Protein AF-A0A935NNQ0-F1 (afdb_monomer)

Nearest PDB structures (foldseek):
  4m5c-assembly1_A  TM=6.745E-01  e=1.931E-01  Caldanaerobacter subterraneus subsp. tengcongensis MB4
  5x3x-assembly2_m  TM=6.267E-01  e=2.562E-01  Rhodobacter capsulatus

Sequence (205 aa):
MGLSLALVVAALAVALALRPWRALRADGVLQPWLACLVLLPWVWAAQRVMPGGVSVQLSGACLLVLMVGWPLAVLSLLPIAAIGAWLGGIAWPQALDHLAWNGMMAATLALSIGLATRRWLPHHPFVFILGRGFIVTALAMMAAGTMSAYVQPPPESTELGSVLLGHWLMAWGEAFSTGMLVAIFVAFKPEWLATWSDARYLPKD

Mean predicted aligned error: 3.78 Å

Radius of gyration: 16.61 Å; Cα contacts (8 Å, |Δi|>4): 319; chains: 1; bounding box: 47×26×52 Å

Secondary structure (DSSP, 8-state):
-HHHHHHHHHHHHHHHHT-GGGGGGSTTSHHHHHHHHHHHHHHHHT-EEPTTS-EE----HHHHHHHH-HHHHHHHHHHHHHHHHHHHT--HHHHHHHIIIIIIIHHHHHHHHHHHHHHHS---HHIIIIIIIIIHHHHHHHHHHHHHHHHSPPPTTS-HHHHHHHHHHHHHHHHHHHHHHHHHHHHH-GGG-TT--HHHHSPP-

pLDDT: mean 92.95, std 7.05, range [61.97, 98.5]

Solvent-accessible surface area (backbone atoms only — not comparable to full-atom values): 10263 Å² total; per-residue (Å²): 107,75,66,32,51,50,50,43,51,51,54,47,53,54,17,57,74,68,47,28,73,61,46,64,73,44,75,58,27,53,65,58,48,52,50,46,63,63,48,44,15,56,45,43,25,65,49,44,74,44,93,67,76,41,72,51,59,65,60,64,28,43,45,36,24,40,26,48,27,55,35,34,29,55,61,52,45,52,60,25,37,53,48,5,20,64,74,42,73,47,55,67,73,59,36,43,44,44,38,21,29,54,30,47,42,12,23,50,39,25,50,53,51,36,50,50,47,69,73,72,49,73,66,36,57,64,45,48,30,49,44,49,22,21,51,27,27,24,50,15,37,30,50,22,44,49,52,43,42,71,78,53,62,66,61,90,93,35,60,66,68,60,44,50,50,53,34,45,56,50,12,48,52,50,9,50,54,31,17,51,52,42,45,50,29,61,75,77,40,45,52,42,26,62,69,59,52,64,92,60,28,47,85,83,131

Foldseek 3Di:
DVVLVVLLVVLLVVLVVVVLCVLVPQPQQVVVLVVCLVVLLCQLLPWDQDPQRAIQGQQCQLLLCQQRNSSNSSVSLVSSLVSSCVSNVNDPVVSSLCCRQVHNQLNVQLVVQVVVLVVPPAQALCSCLCVNLAPSQLVSQLVSQLVSCVVPPTPPVHDPVVNSVSSNVSSRVRSVVRSVVSVVCVVPPVSSGPNDDCVRHPDDD

Structure (mmCIF, N/CA/C/O backbone):
data_AF-A0A935NNQ0-F1
#
_entry.id   AF-A0A935NNQ0-F1
#
loop_
_atom_site.group_PDB
_atom_site.id
_atom_site.type_symbol
_atom_site.label_atom_id
_atom_site.label_alt_id
_atom_site.label_comp_id
_atom_site.label_asym_id
_atom_site.label_entity_id
_atom_site.label_seq_id
_atom_site.pdbx_PDB_ins_code
_atom_site.Cartn_x
_atom_site.Cartn_y
_atom_site.Cartn_z
_atom_site.occupancy
_atom_site.B_iso_or_equiv
_atom_site.auth_seq_id
_atom_site.auth_comp_id
_atom_site.auth_asym_id
_atom_site.auth_atom_id
_atom_site.pdbx_PDB_model_num
ATOM 1 N N . MET A 1 1 ? 6.645 -8.584 -16.967 1.00 70.62 1 MET A N 1
ATOM 2 C CA . MET A 1 1 ? 5.297 -8.451 -17.582 1.00 70.62 1 MET A CA 1
ATOM 3 C C . MET A 1 1 ? 4.307 -9.557 -17.203 1.00 70.62 1 MET A C 1
ATOM 5 O O . MET A 1 1 ? 3.333 -9.229 -16.542 1.00 70.62 1 MET A O 1
ATOM 9 N N . GLY A 1 2 ? 4.495 -10.833 -17.584 1.00 89.69 2 GLY A N 1
ATOM 10 C CA . GLY A 1 2 ? 3.464 -11.872 -17.364 1.00 89.69 2 GLY A CA 1
ATOM 11 C C . GLY A 1 2 ? 3.058 -12.073 -15.896 1.00 89.69 2 GLY A C 1
ATOM 12 O O . GLY A 1 2 ? 1.871 -12.084 -15.577 1.00 89.69 2 GLY A O 1
ATOM 13 N N . LEU A 1 3 ? 4.039 -12.147 -14.990 1.00 94.00 3 LEU A N 1
ATOM 14 C CA . LEU A 1 3 ? 3.785 -12.313 -13.555 1.00 94.00 3 LEU A CA 1
ATOM 15 C C . LEU A 1 3 ? 3.169 -11.056 -12.920 1.00 94.00 3 LEU A C 1
ATOM 17 O O . LEU A 1 3 ? 2.220 -11.168 -12.152 1.00 94.00 3 LEU A O 1
ATOM 21 N N . SER A 1 4 ? 3.654 -9.868 -13.287 1.00 96.00 4 SER A N 1
ATOM 22 C CA . SER A 1 4 ? 3.114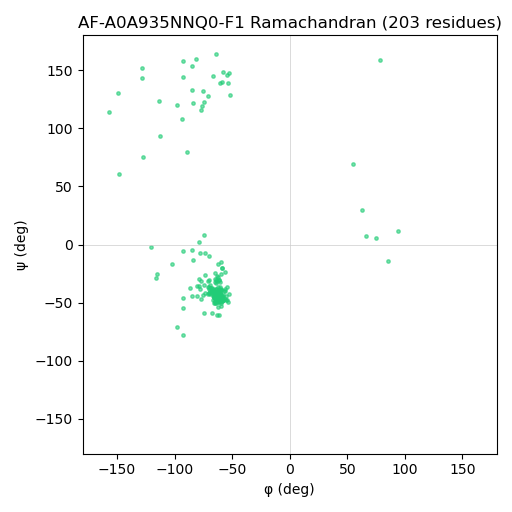 -8.582 -12.824 1.00 96.00 4 SER A CA 1
ATOM 23 C C . SER A 1 4 ? 1.641 -8.428 -13.203 1.00 96.00 4 SER A C 1
ATOM 25 O O . SER A 1 4 ? 0.816 -8.077 -12.364 1.00 96.00 4 SER A O 1
ATOM 27 N N . LEU A 1 5 ? 1.289 -8.771 -14.448 1.00 96.44 5 LEU A N 1
ATOM 28 C CA . LEU A 1 5 ? -0.098 -8.765 -14.906 1.00 96.44 5 LEU A CA 1
ATOM 29 C C . LEU A 1 5 ? -0.951 -9.779 -14.135 1.00 96.44 5 LEU A C 1
ATOM 31 O O . LEU A 1 5 ? -2.044 -9.437 -13.692 1.00 96.44 5 LEU A O 1
ATOM 35 N N . ALA A 1 6 ? -0.455 -11.005 -13.951 1.00 97.06 6 ALA A N 1
ATOM 36 C CA . ALA A 1 6 ? -1.169 -12.043 -13.211 1.00 97.06 6 ALA A CA 1
ATOM 37 C C . ALA A 1 6 ? -1.438 -11.627 -11.757 1.00 97.06 6 ALA A C 1
ATOM 39 O O . ALA A 1 6 ? -2.554 -11.801 -11.269 1.00 97.06 6 ALA A O 1
ATOM 40 N N . LEU A 1 7 ? -0.451 -11.019 -11.091 1.00 97.25 7 LEU A N 1
ATOM 41 C CA . LEU A 1 7 ? -0.590 -10.468 -9.744 1.00 97.25 7 LEU A CA 1
ATOM 42 C C . LEU A 1 7 ? -1.671 -9.388 -9.707 1.00 97.25 7 LEU A C 1
ATOM 44 O O . LEU A 1 7 ? -2.560 -9.442 -8.856 1.00 97.25 7 LEU A O 1
ATOM 48 N N . VAL A 1 8 ? -1.631 -8.448 -10.656 1.00 97.94 8 VAL A N 1
ATOM 49 C CA . VAL A 1 8 ? -2.604 -7.354 -10.736 1.00 97.94 8 VAL A CA 1
ATOM 50 C C . VAL A 1 8 ? -4.021 -7.876 -10.949 1.00 97.94 8 VAL A C 1
ATOM 52 O O . VAL A 1 8 ? -4.941 -7.507 -10.218 1.00 97.94 8 VAL A O 1
ATOM 55 N N . VAL A 1 9 ? -4.202 -8.784 -11.907 1.00 98.06 9 VAL A N 1
ATOM 56 C CA . VAL A 1 9 ? -5.505 -9.388 -12.211 1.00 98.06 9 VAL A CA 1
ATOM 57 C C . VAL A 1 9 ? -6.026 -10.202 -11.029 1.00 98.06 9 VAL A C 1
ATOM 59 O O . VAL A 1 9 ? -7.198 -10.074 -10.680 1.00 98.06 9 VAL A O 1
ATOM 62 N N . ALA A 1 10 ? -5.177 -11.001 -10.377 1.00 98.12 10 ALA A N 1
ATOM 63 C CA . ALA A 1 10 ? -5.574 -11.800 -9.222 1.00 98.12 10 ALA A CA 1
ATOM 64 C C . ALA A 1 10 ? -6.003 -10.917 -8.041 1.00 98.12 10 ALA A C 1
ATOM 66 O O . ALA A 1 10 ? -7.075 -11.130 -7.469 1.00 98.12 10 ALA A O 1
ATOM 67 N N . ALA A 1 11 ? -5.211 -9.893 -7.708 1.00 97.81 11 ALA A N 1
ATOM 68 C CA . ALA A 1 11 ? -5.545 -8.951 -6.646 1.00 97.81 11 ALA A CA 1
ATOM 69 C C . ALA A 1 11 ? -6.865 -8.224 -6.943 1.00 97.81 11 ALA A C 1
ATOM 71 O O . ALA A 1 11 ? -7.721 -8.127 -6.063 1.00 97.81 11 ALA A O 1
ATOM 72 N N . LEU A 1 12 ? -7.076 -7.782 -8.187 1.00 97.88 12 LEU A N 1
ATOM 73 C CA . LEU A 1 12 ? -8.320 -7.132 -8.602 1.00 97.88 12 LEU A CA 1
ATOM 74 C C . LEU A 1 12 ? -9.527 -8.058 -8.547 1.00 97.88 12 LEU A C 1
ATOM 76 O O . LEU A 1 12 ? -10.570 -7.654 -8.040 1.00 97.88 12 LEU A O 1
ATOM 80 N N . ALA A 1 13 ? -9.402 -9.291 -9.034 1.00 98.00 13 ALA A N 1
ATOM 81 C CA . ALA A 1 13 ? -10.492 -10.259 -9.008 1.00 98.00 13 ALA A CA 1
ATOM 82 C C . ALA A 1 13 ? -10.960 -10.519 -7.568 1.00 98.00 13 ALA A C 1
ATOM 84 O O . ALA A 1 13 ? -12.157 -10.456 -7.279 1.00 98.00 13 ALA A O 1
ATOM 85 N N . VAL A 1 14 ? -10.013 -10.725 -6.647 1.00 98.06 14 VAL A N 1
ATOM 86 C CA . VAL A 1 14 ? -10.313 -10.911 -5.221 1.00 98.06 14 VAL A CA 1
ATOM 87 C C . VAL A 1 14 ? -10.894 -9.632 -4.616 1.00 98.06 14 VAL A C 1
ATOM 89 O O . VAL A 1 14 ? -11.908 -9.692 -3.921 1.00 98.06 14 VAL A O 1
ATOM 92 N N . ALA A 1 15 ? -10.310 -8.465 -4.900 1.00 97.12 15 ALA A N 1
ATOM 93 C CA . ALA A 1 15 ? -10.809 -7.190 -4.397 1.00 97.12 15 ALA A CA 1
ATOM 94 C C . ALA A 1 15 ? -12.261 -6.942 -4.826 1.00 97.12 15 ALA A C 1
ATOM 96 O O . ALA A 1 15 ? -13.095 -6.640 -3.974 1.00 97.12 15 ALA A O 1
ATOM 97 N N . LEU A 1 16 ? -12.585 -7.140 -6.108 1.00 97.31 16 LEU A N 1
ATOM 98 C CA . LEU A 1 16 ? -13.934 -6.987 -6.659 1.00 97.31 16 LEU A CA 1
ATOM 99 C C . LEU A 1 16 ? -14.927 -7.983 -6.049 1.00 97.31 16 LEU A C 1
ATOM 101 O O . LEU A 1 16 ? -16.044 -7.588 -5.701 1.00 97.31 16 LEU A O 1
ATOM 105 N N . ALA A 1 17 ? -14.520 -9.239 -5.844 1.00 97.44 17 ALA A N 1
ATOM 106 C CA . ALA A 1 17 ? -15.346 -10.246 -5.174 1.00 97.44 17 ALA A CA 1
ATOM 107 C C . ALA A 1 17 ? -15.711 -9.838 -3.733 1.00 97.44 17 ALA A C 1
ATOM 109 O O . ALA A 1 17 ? -16.819 -10.110 -3.265 1.00 97.44 17 ALA A O 1
ATOM 110 N N . LEU A 1 18 ? -14.821 -9.109 -3.053 1.00 96.31 18 LEU A N 1
ATOM 111 C CA . LEU A 1 18 ? -15.045 -8.570 -1.708 1.00 96.31 18 LEU A CA 1
ATOM 112 C C . LEU A 1 18 ? -15.909 -7.293 -1.682 1.00 96.31 18 LEU A C 1
ATOM 114 O O . LEU A 1 18 ? -16.183 -6.771 -0.599 1.00 96.31 18 LEU A O 1
ATOM 118 N N . ARG A 1 19 ? -16.403 -6.821 -2.839 1.00 94.50 19 ARG A N 1
ATOM 119 C CA . ARG A 1 19 ? -17.294 -5.651 -2.986 1.00 94.50 19 ARG A CA 1
ATOM 120 C C . ARG A 1 19 ? -16.690 -4.384 -2.345 1.00 94.50 19 ARG A C 1
ATOM 122 O O . ARG A 1 19 ? -17.214 -3.893 -1.340 1.00 94.50 19 ARG A O 1
ATOM 129 N N . PRO A 1 20 ? -15.609 -3.826 -2.920 1.00 93.12 20 PRO A N 1
ATOM 130 C CA . PRO A 1 20 ? -14.763 -2.810 -2.288 1.00 93.12 20 PRO A CA 1
ATOM 131 C C . PRO A 1 20 ? -15.511 -1.513 -1.954 1.00 93.12 20 PRO A C 1
ATOM 133 O O . PRO A 1 20 ? -15.240 -0.883 -0.936 1.00 93.12 20 PRO A O 1
ATOM 136 N N . TRP A 1 21 ? -16.526 -1.162 -2.747 1.00 92.88 21 TRP A N 1
ATOM 137 C CA . TRP A 1 21 ? -17.403 -0.005 -2.527 1.00 92.88 21 TRP A CA 1
ATOM 138 C C . TRP A 1 21 ? -18.167 -0.039 -1.196 1.00 92.88 21 TRP A C 1
ATOM 140 O O . TRP A 1 21 ? -18.689 0.987 -0.768 1.00 92.88 21 TRP A O 1
ATOM 150 N N . ARG A 1 22 ? -18.234 -1.183 -0.501 1.00 90.12 22 ARG A N 1
ATOM 151 C CA . ARG A 1 22 ? -18.805 -1.245 0.854 1.00 90.12 22 ARG A CA 1
ATOM 152 C C . ARG A 1 22 ? -18.030 -0.387 1.853 1.00 90.12 22 ARG A C 1
ATOM 154 O O . ARG A 1 22 ? -18.655 0.123 2.776 1.00 90.12 22 ARG A O 1
ATOM 161 N N . ALA A 1 23 ? -16.722 -0.210 1.662 1.00 88.31 23 ALA A N 1
ATOM 162 C CA . ALA A 1 23 ? -15.899 0.631 2.530 1.00 88.31 23 ALA A CA 1
ATOM 163 C C . ALA A 1 23 ? -16.320 2.110 2.477 1.00 88.31 23 ALA A C 1
ATOM 165 O O . ALA A 1 23 ? -16.262 2.793 3.489 1.00 88.31 23 ALA A O 1
ATOM 166 N N . LEU A 1 24 ? -16.844 2.579 1.338 1.00 89.12 24 LEU A N 1
ATOM 167 C CA . LEU A 1 24 ? -17.325 3.958 1.172 1.00 89.12 24 LEU A CA 1
ATOM 168 C C . LEU A 1 24 ? -18.614 4.260 1.949 1.00 89.12 24 LEU A C 1
ATOM 170 O O . LEU A 1 24 ? -19.029 5.410 2.010 1.00 89.12 24 LEU A O 1
ATOM 174 N N . ARG A 1 25 ? -19.266 3.237 2.518 1.00 87.44 25 ARG A N 1
ATOM 175 C CA . ARG A 1 25 ? -20.423 3.420 3.405 1.00 87.44 25 ARG A CA 1
ATOM 176 C C . ARG A 1 25 ? -20.021 3.713 4.848 1.00 87.44 25 ARG A C 1
ATOM 178 O O . ARG A 1 25 ? -20.897 4.040 5.635 1.00 87.44 25 ARG A O 1
ATOM 185 N N . ALA A 1 26 ? -18.752 3.515 5.206 1.00 83.81 26 ALA A N 1
ATOM 186 C CA . ALA A 1 26 ? -18.257 3.872 6.524 1.00 83.81 26 ALA A CA 1
ATOM 187 C C . ALA A 1 26 ? -18.076 5.392 6.602 1.00 83.81 26 ALA A C 1
ATOM 189 O O . ALA A 1 26 ? -17.482 6.002 5.706 1.00 83.81 26 ALA A O 1
ATOM 190 N N . ASP A 1 27 ? -18.588 5.985 7.675 1.00 80.69 27 ASP A N 1
ATOM 191 C CA . ASP A 1 27 ? -18.470 7.419 7.910 1.00 80.69 27 ASP A CA 1
ATOM 192 C C . ASP A 1 27 ? -16.992 7.825 8.016 1.00 80.69 27 ASP A C 1
ATOM 194 O O . ASP A 1 27 ? -16.174 7.115 8.596 1.00 80.69 27 ASP A O 1
ATOM 198 N N . GLY A 1 28 ? -16.635 8.963 7.417 1.00 86.06 28 GLY A N 1
ATOM 199 C CA . GLY A 1 28 ? -15.283 9.530 7.499 1.00 86.06 28 GLY A CA 1
ATOM 200 C C . GLY A 1 28 ? -14.257 9.003 6.487 1.00 86.06 28 GLY A C 1
ATOM 201 O O . GLY A 1 28 ? -13.253 9.673 6.273 1.00 86.06 28 GLY A O 1
ATOM 202 N N . VAL A 1 29 ? -14.508 7.887 5.789 1.00 90.25 29 VAL A N 1
ATOM 203 C CA . VAL A 1 29 ? -13.525 7.271 4.862 1.00 90.25 29 VAL A CA 1
ATOM 204 C C . VAL A 1 29 ? -13.452 7.974 3.497 1.00 90.25 29 VAL A C 1
ATOM 206 O O . VAL A 1 29 ? -12.398 8.002 2.861 1.00 90.25 29 VAL A O 1
ATOM 209 N N . LEU A 1 30 ? -14.553 8.579 3.035 1.00 93.31 30 LEU A N 1
ATOM 210 C CA . LEU A 1 30 ? -14.654 9.166 1.690 1.00 93.31 30 LEU A CA 1
ATOM 211 C C . LEU A 1 30 ? -13.664 10.319 1.457 1.00 93.31 30 LEU A C 1
ATOM 213 O O . LEU A 1 30 ? -12.958 10.339 0.453 1.00 93.31 30 LEU A O 1
ATOM 217 N N . GLN A 1 31 ? -13.619 11.281 2.378 1.00 93.44 31 GLN A N 1
ATOM 218 C CA . GLN A 1 31 ? -12.786 12.482 2.264 1.00 93.44 31 GLN A CA 1
ATOM 219 C C . GLN A 1 31 ? -11.286 12.156 2.150 1.00 93.44 31 GLN A C 1
ATOM 221 O O . GLN A 1 31 ? -10.658 12.602 1.187 1.00 93.44 31 GLN A O 1
ATOM 226 N N . PRO A 1 32 ? -10.691 11.362 3.061 1.00 94.62 32 PRO A N 1
ATOM 227 C CA . PRO A 1 32 ? -9.269 11.075 2.992 1.00 94.62 32 PRO A CA 1
ATOM 228 C C . PRO A 1 32 ? -8.938 10.104 1.843 1.00 94.62 32 PRO A C 1
ATOM 230 O O . PRO A 1 32 ? -7.858 10.190 1.265 1.00 94.62 32 PRO A O 1
ATOM 233 N N . TRP A 1 33 ? -9.879 9.251 1.421 1.00 96.38 33 TRP A N 1
ATOM 234 C CA . TRP A 1 33 ? -9.729 8.444 0.207 1.00 96.38 33 TRP A CA 1
ATOM 235 C C . TRP A 1 33 ? -9.630 9.300 -1.062 1.00 96.38 33 TRP A C 1
ATOM 237 O O . TRP A 1 33 ? -8.726 9.090 -1.872 1.00 96.38 33 TRP A O 1
ATOM 247 N N . LEU A 1 34 ? -10.514 10.292 -1.224 1.00 96.88 34 LEU A N 1
ATOM 248 C CA . LEU A 1 34 ? -10.450 11.234 -2.346 1.00 96.88 34 LEU A CA 1
ATOM 249 C C . LEU A 1 34 ? -9.140 12.030 -2.326 1.00 96.88 34 LEU A C 1
ATOM 251 O O . LEU A 1 34 ? -8.526 12.216 -3.375 1.00 96.88 34 LEU A O 1
ATOM 255 N N . ALA A 1 35 ? -8.667 12.435 -1.143 1.00 96.88 35 ALA A N 1
ATOM 256 C CA . ALA A 1 35 ? -7.362 13.076 -1.005 1.00 96.88 35 ALA A CA 1
ATOM 257 C C . ALA A 1 35 ? -6.227 12.160 -1.497 1.00 96.88 35 ALA A C 1
ATOM 259 O O . ALA A 1 35 ? -5.381 12.604 -2.271 1.00 96.88 35 ALA A O 1
ATOM 260 N N . CYS A 1 36 ? -6.233 10.872 -1.139 1.00 97.56 36 CYS A N 1
ATOM 261 C CA . CYS A 1 36 ? -5.259 9.909 -1.661 1.00 97.56 36 CYS A CA 1
ATOM 262 C C . CYS A 1 36 ? -5.349 9.740 -3.185 1.00 97.56 36 CYS A C 1
ATOM 264 O O . CYS A 1 36 ? -4.311 9.697 -3.841 1.00 97.56 36 CYS A O 1
ATOM 266 N N . LEU A 1 37 ? -6.556 9.677 -3.758 1.00 97.88 37 LEU A N 1
ATOM 267 C CA . LEU A 1 37 ? -6.745 9.581 -5.211 1.00 97.88 37 LEU A CA 1
ATOM 268 C C . LEU A 1 37 ? -6.210 10.801 -5.968 1.00 97.88 37 LEU A C 1
ATOM 270 O O . LEU A 1 37 ? -5.817 10.662 -7.121 1.00 97.88 37 LEU A O 1
ATOM 274 N N . VAL A 1 38 ? -6.186 11.975 -5.336 1.00 97.88 38 VAL A N 1
ATOM 275 C CA . VAL A 1 38 ? -5.630 13.199 -5.926 1.00 97.88 38 VAL A CA 1
ATOM 276 C C . VAL A 1 38 ? -4.122 13.290 -5.709 1.00 97.88 38 VAL A C 1
ATOM 278 O O . VAL A 1 38 ? -3.404 13.634 -6.639 1.00 97.88 38 VAL A O 1
ATOM 281 N N . LEU A 1 39 ? -3.627 12.986 -4.506 1.00 97.75 39 LEU A N 1
ATOM 282 C CA . LEU A 1 39 ? -2.226 13.199 -4.129 1.00 97.75 39 LEU A CA 1
ATOM 283 C C . LEU A 1 39 ? -1.295 12.092 -4.629 1.00 97.75 39 LEU A C 1
ATOM 285 O O . LEU A 1 39 ? -0.220 12.383 -5.151 1.00 97.75 39 LEU A O 1
ATOM 289 N N . LEU A 1 40 ? -1.689 10.823 -4.492 1.00 97.56 40 LEU A N 1
ATOM 290 C CA . LEU A 1 40 ? -0.811 9.697 -4.816 1.00 97.56 40 LEU A CA 1
ATOM 291 C C . LEU A 1 40 ? -0.408 9.608 -6.296 1.00 97.56 40 LEU A C 1
ATOM 293 O O . LEU A 1 40 ? 0.740 9.239 -6.534 1.00 97.56 40 LEU A O 1
ATOM 297 N N . PRO A 1 41 ? -1.231 9.991 -7.296 1.00 97.88 41 PRO A N 1
ATOM 298 C CA . PRO A 1 41 ? -0.756 10.071 -8.674 1.00 97.88 41 PRO A CA 1
ATOM 299 C C . PRO A 1 41 ? 0.455 10.996 -8.839 1.00 97.88 41 PRO A C 1
ATOM 301 O O . PRO A 1 41 ? 1.388 10.642 -9.551 1.00 97.88 41 PRO A O 1
ATOM 304 N N . TRP A 1 42 ? 0.486 12.146 -8.153 1.00 96.75 42 TRP A N 1
ATOM 305 C CA . TRP A 1 42 ? 1.637 13.059 -8.188 1.00 96.75 42 TRP A CA 1
ATOM 306 C C . TRP A 1 42 ? 2.862 12.458 -7.510 1.00 96.75 42 TRP A C 1
ATOM 308 O O . TRP A 1 42 ? 3.976 12.579 -8.017 1.00 96.75 42 TRP A O 1
ATOM 318 N N . VAL A 1 43 ? 2.653 11.774 -6.385 1.00 95.19 43 VAL A N 1
ATOM 319 C CA . VAL A 1 43 ? 3.721 11.055 -5.682 1.00 95.19 43 VAL A CA 1
ATOM 320 C C . VAL A 1 43 ? 4.322 9.970 -6.583 1.00 95.19 43 VAL A C 1
ATOM 322 O O . VAL A 1 43 ? 5.541 9.846 -6.672 1.00 95.19 43 VAL A O 1
ATOM 325 N N . TRP A 1 44 ? 3.484 9.231 -7.311 1.00 95.94 44 TRP A N 1
ATOM 326 C CA . TRP A 1 44 ? 3.933 8.195 -8.240 1.00 95.94 44 TRP A CA 1
ATOM 327 C C . TRP A 1 44 ? 4.598 8.793 -9.487 1.00 95.94 44 TRP A C 1
ATOM 329 O O . TRP A 1 44 ? 5.610 8.272 -9.957 1.00 95.94 44 TRP A O 1
ATOM 339 N N . ALA A 1 45 ? 4.107 9.928 -9.984 1.00 94.62 45 ALA A N 1
ATOM 340 C CA . ALA A 1 45 ? 4.727 10.659 -11.088 1.00 94.62 45 ALA A CA 1
ATOM 341 C C . ALA A 1 45 ? 6.138 11.171 -10.750 1.00 94.62 45 ALA A C 1
ATOM 343 O O . ALA A 1 45 ? 6.977 11.306 -11.639 1.00 94.62 45 ALA A O 1
ATOM 344 N N . ALA A 1 46 ? 6.426 11.420 -9.467 1.00 90.88 46 ALA A N 1
ATOM 345 C CA . ALA A 1 46 ? 7.730 11.876 -8.987 1.00 90.88 46 ALA A CA 1
ATOM 346 C C . ALA A 1 46 ? 8.815 10.783 -8.970 1.00 90.88 46 ALA A C 1
ATOM 348 O O . ALA A 1 46 ? 9.913 11.016 -8.458 1.00 90.88 46 ALA A O 1
ATOM 349 N N . GLN A 1 47 ? 8.538 9.603 -9.529 1.00 86.50 47 GLN A N 1
ATOM 350 C CA . GLN A 1 47 ? 9.505 8.522 -9.620 1.00 86.50 47 GLN A CA 1
ATOM 351 C C . GLN A 1 47 ? 10.809 8.966 -10.289 1.00 86.50 47 GLN A C 1
ATOM 353 O O . GLN A 1 47 ? 10.835 9.647 -11.321 1.00 86.50 47 GLN A O 1
ATOM 358 N N . ARG A 1 48 ? 11.916 8.495 -9.719 1.00 83.12 48 ARG A N 1
ATOM 359 C CA . ARG A 1 48 ? 13.250 8.619 -10.303 1.00 83.12 48 ARG A CA 1
ATOM 360 C C . ARG A 1 48 ? 13.921 7.255 -10.341 1.00 83.12 48 ARG A C 1
ATOM 362 O O . ARG A 1 48 ? 13.756 6.450 -9.430 1.00 83.12 48 ARG A O 1
ATOM 369 N N . VAL A 1 49 ? 14.686 6.998 -11.395 1.00 78.88 49 VAL A N 1
ATOM 370 C CA . VAL A 1 49 ? 15.569 5.830 -11.473 1.00 78.88 49 VAL A CA 1
ATOM 371 C C . VAL A 1 49 ? 16.967 6.301 -11.103 1.00 78.88 49 VAL A C 1
ATOM 373 O O . VAL A 1 49 ? 17.498 7.215 -11.735 1.00 78.88 49 VAL A O 1
ATOM 376 N N . MET A 1 50 ? 17.536 5.727 -10.047 1.00 73.38 50 MET A N 1
ATOM 377 C CA . MET A 1 50 ? 18.899 6.035 -9.617 1.00 73.38 50 MET A CA 1
ATOM 378 C C . MET A 1 50 ? 19.933 5.252 -10.443 1.00 73.38 50 MET A C 1
ATOM 380 O O . MET A 1 50 ? 19.602 4.212 -11.025 1.00 73.38 50 MET A O 1
ATOM 384 N N . PRO A 1 51 ? 21.202 5.707 -10.476 1.00 65.19 51 PRO A N 1
ATOM 385 C CA . PRO A 1 51 ? 22.311 4.890 -10.962 1.00 65.19 51 PRO A CA 1
ATOM 386 C C . PRO A 1 51 ? 22.309 3.528 -10.250 1.00 65.19 51 PRO A C 1
ATOM 388 O O . PRO A 1 51 ? 22.203 3.479 -9.027 1.00 65.19 51 PRO A O 1
ATOM 391 N N . GLY A 1 52 ? 22.365 2.430 -11.009 1.00 63.03 52 GLY A N 1
ATOM 392 C CA . GLY A 1 52 ? 22.162 1.073 -10.478 1.00 63.03 52 GLY A CA 1
ATOM 393 C C . GLY A 1 52 ? 20.724 0.546 -10.590 1.00 63.03 52 GLY A C 1
ATOM 394 O O . GLY A 1 52 ? 20.385 -0.460 -9.985 1.00 63.03 52 GLY A O 1
ATOM 395 N N . GLY A 1 53 ? 19.841 1.210 -11.343 1.00 66.94 53 GLY A N 1
ATOM 396 C CA . GLY A 1 53 ? 18.544 0.639 -11.737 1.00 66.94 53 GLY A CA 1
ATOM 397 C C . GLY A 1 53 ? 17.480 0.575 -10.636 1.00 66.94 53 GLY A C 1
ATOM 398 O O . GLY A 1 53 ? 16.395 0.050 -10.877 1.00 66.94 53 GLY A O 1
ATOM 399 N N . VAL A 1 54 ? 17.742 1.132 -9.450 1.00 68.06 54 VAL A N 1
ATOM 400 C CA . VAL A 1 54 ? 16.755 1.212 -8.364 1.00 68.06 54 VAL A CA 1
ATOM 401 C C . VAL A 1 54 ? 15.753 2.325 -8.664 1.00 68.06 54 VAL A C 1
ATOM 403 O O . VAL A 1 54 ? 16.118 3.500 -8.767 1.00 68.06 54 VAL A O 1
ATOM 406 N N . SER A 1 55 ? 14.476 1.965 -8.785 1.00 74.25 55 SER A N 1
ATOM 407 C CA . SER A 1 55 ? 13.381 2.931 -8.839 1.00 74.25 55 SER A CA 1
ATOM 408 C C . SER A 1 55 ? 13.072 3.458 -7.440 1.00 74.25 55 SER A C 1
ATOM 410 O O . SER A 1 55 ? 12.616 2.716 -6.571 1.00 74.25 55 SER A O 1
ATOM 412 N N . VAL A 1 56 ? 13.278 4.753 -7.239 1.00 79.75 56 VAL A N 1
ATOM 413 C CA . VAL A 1 56 ? 12.882 5.479 -6.034 1.00 79.75 56 VAL A CA 1
ATOM 414 C C . VAL A 1 56 ? 11.513 6.090 -6.285 1.00 79.75 56 VAL A C 1
ATOM 416 O O . VAL A 1 56 ? 11.368 7.028 -7.072 1.00 79.75 56 VAL A O 1
ATOM 419 N N . GLN A 1 57 ? 10.502 5.531 -5.631 1.00 87.50 57 GLN A 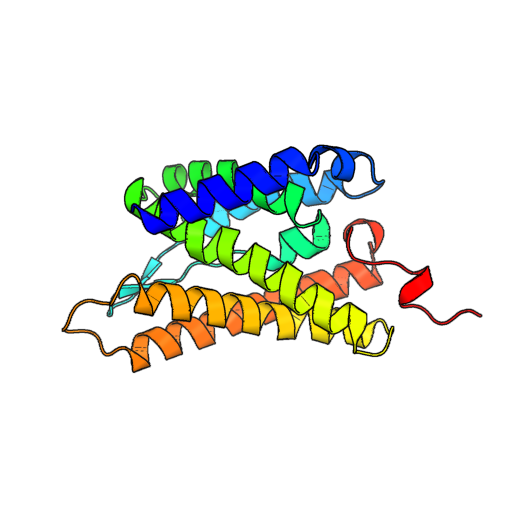N 1
ATOM 420 C CA . GLN A 1 57 ? 9.133 6.028 -5.660 1.00 87.50 57 GLN A CA 1
ATOM 421 C C . GLN A 1 57 ? 8.456 5.699 -4.332 1.00 87.50 57 GLN A C 1
ATOM 423 O O . GLN A 1 57 ? 8.476 4.550 -3.893 1.00 87.50 57 GLN A O 1
ATOM 428 N N . LEU A 1 58 ? 7.832 6.703 -3.720 1.00 91.25 58 LEU A N 1
ATOM 429 C CA . LEU A 1 58 ? 6.948 6.491 -2.581 1.00 91.25 58 LEU A CA 1
ATOM 430 C C . LEU A 1 58 ? 5.620 5.889 -3.107 1.00 91.25 58 LEU A C 1
ATOM 432 O O . LEU A 1 58 ? 4.975 6.445 -3.990 1.00 91.25 58 LEU A O 1
ATOM 436 N N . SER A 1 59 ? 5.242 4.723 -2.606 1.00 95.19 59 SER A N 1
ATOM 437 C CA . SER A 1 59 ? 4.012 3.981 -2.839 1.00 95.19 59 SER A CA 1
ATOM 438 C C . SER A 1 59 ? 2.788 4.570 -2.130 1.00 95.19 59 SER A C 1
ATOM 440 O O . SER A 1 59 ? 1.777 4.849 -2.777 1.00 95.19 59 SER A O 1
ATOM 442 N N . GLY A 1 60 ? 2.812 4.696 -0.797 1.00 97.19 60 GLY A N 1
ATOM 443 C CA . GLY A 1 60 ? 1.604 4.974 -0.004 1.00 97.19 60 GLY A CA 1
ATOM 444 C C . GLY A 1 60 ? 0.548 3.848 0.013 1.00 97.19 60 GLY A C 1
ATOM 445 O O . GLY A 1 60 ? -0.542 4.030 0.563 1.00 97.19 60 GLY A O 1
ATOM 446 N N . ALA A 1 61 ? 0.833 2.664 -0.546 1.00 98.06 61 ALA A N 1
ATOM 447 C CA . ALA A 1 61 ? -0.117 1.548 -0.592 1.00 98.06 61 ALA A CA 1
ATOM 448 C C . ALA A 1 61 ? -0.474 0.998 0.800 1.00 98.06 61 ALA A C 1
ATOM 450 O O . ALA A 1 61 ? -1.636 0.687 1.065 1.00 98.06 61 ALA A O 1
ATOM 451 N N . CYS A 1 62 ? 0.501 0.911 1.711 1.00 98.31 62 CYS A N 1
ATOM 452 C CA . CYS A 1 62 ? 0.265 0.453 3.084 1.00 98.31 62 CYS A CA 1
ATOM 453 C C . CYS A 1 62 ? -0.676 1.408 3.833 1.00 98.31 62 CYS A C 1
ATOM 455 O O . CYS A 1 62 ? -1.625 0.965 4.481 1.00 98.31 62 CYS A O 1
ATOM 457 N N . LEU A 1 63 ? -0.466 2.719 3.671 1.00 98.38 63 LEU A N 1
ATOM 458 C CA . LEU A 1 63 ? -1.343 3.750 4.214 1.00 98.38 63 LEU A CA 1
ATOM 459 C C . LEU A 1 63 ? -2.774 3.609 3.670 1.00 98.38 63 LEU A C 1
ATOM 461 O O . LEU A 1 63 ? -3.717 3.554 4.458 1.00 98.38 63 LEU A O 1
ATOM 465 N N . LEU A 1 64 ? -2.942 3.456 2.351 1.00 98.00 64 LEU A N 1
ATOM 466 C CA . LEU A 1 64 ? -4.253 3.209 1.737 1.00 98.00 64 LEU A CA 1
ATOM 467 C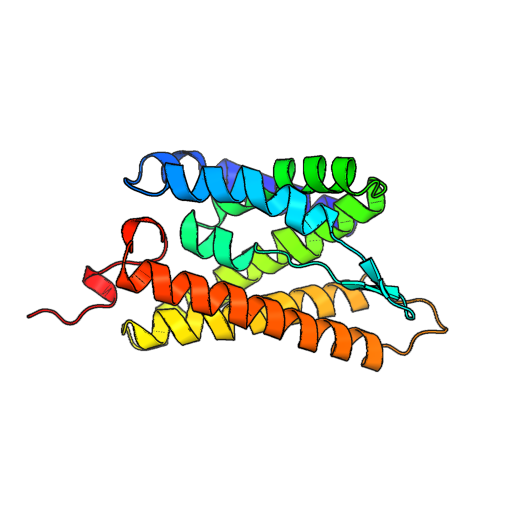 C . LEU A 1 64 ? -4.954 1.986 2.343 1.00 98.00 64 LEU A C 1
ATOM 469 O O . LEU A 1 64 ? -6.136 2.056 2.673 1.00 98.00 64 LEU A O 1
ATOM 473 N N . VAL A 1 65 ? -4.240 0.875 2.543 1.00 98.19 65 VAL A N 1
ATOM 474 C CA . VAL A 1 65 ? -4.813 -0.326 3.177 1.00 98.19 65 VAL A CA 1
ATOM 475 C C . VAL A 1 65 ? -5.313 -0.028 4.589 1.00 98.19 65 VAL A C 1
ATOM 477 O O . VAL A 1 65 ? -6.370 -0.531 4.975 1.00 98.19 65 VAL A O 1
ATOM 480 N N . LEU A 1 66 ? -4.593 0.788 5.361 1.00 97.50 66 LEU A N 1
ATOM 481 C CA . LEU A 1 66 ? -5.012 1.168 6.710 1.00 97.50 66 LEU A CA 1
ATOM 482 C C . LEU A 1 66 ? -6.227 2.105 6.709 1.00 97.50 66 LEU A C 1
ATOM 484 O O . LEU A 1 66 ? -7.092 1.957 7.580 1.00 97.50 66 LEU A O 1
ATOM 488 N N . MET A 1 67 ? -6.293 3.011 5.731 1.00 97.06 67 MET A N 1
ATOM 489 C CA . MET A 1 67 ? -7.330 4.035 5.592 1.00 97.06 67 MET A CA 1
ATOM 490 C C . MET A 1 67 ? -8.650 3.498 5.055 1.00 97.06 67 MET A C 1
ATOM 492 O O . MET A 1 67 ? -9.703 3.792 5.609 1.00 97.06 67 MET A O 1
ATOM 496 N N . VAL A 1 68 ? -8.607 2.699 3.988 1.00 96.69 68 VAL A N 1
ATOM 497 C CA . VAL A 1 68 ? -9.811 2.294 3.242 1.00 96.69 68 VAL A CA 1
ATOM 498 C C . VAL A 1 68 ? -10.032 0.782 3.205 1.00 96.69 68 VAL A C 1
ATOM 500 O O . VAL A 1 68 ? -11.023 0.300 2.655 1.00 96.69 68 VAL A O 1
ATOM 503 N N . GLY A 1 69 ? -9.117 0.013 3.799 1.00 96.44 69 GLY A N 1
ATOM 504 C CA . GLY A 1 69 ? -9.102 -1.441 3.708 1.00 96.44 69 GLY A CA 1
ATOM 505 C C . GLY A 1 69 ? -8.522 -1.940 2.383 1.00 96.44 69 GLY A C 1
ATOM 506 O O . GLY A 1 69 ? -8.495 -1.248 1.367 1.00 96.44 69 GLY A O 1
ATOM 507 N N . TRP A 1 70 ? -8.066 -3.192 2.380 1.00 97.94 70 TRP A N 1
ATOM 508 C CA . TRP A 1 70 ? -7.371 -3.777 1.229 1.00 97.94 70 TRP A CA 1
ATOM 509 C C . TRP A 1 70 ? -8.184 -3.806 -0.080 1.00 97.94 70 TRP A C 1
ATOM 511 O O . TRP A 1 70 ? -7.629 -3.401 -1.101 1.00 97.94 70 TRP A O 1
ATOM 521 N N . PRO A 1 71 ? -9.479 -4.195 -0.107 1.00 97.56 71 PRO A N 1
ATOM 522 C CA . PRO A 1 71 ? -10.212 -4.284 -1.372 1.00 97.56 71 PRO A CA 1
ATOM 523 C C . PRO A 1 71 ? -10.321 -2.935 -2.090 1.00 97.56 71 PRO A C 1
ATOM 525 O O . PRO A 1 71 ? -10.121 -2.850 -3.301 1.00 97.56 71 PRO A O 1
ATOM 528 N N . LEU A 1 72 ? -10.628 -1.866 -1.347 1.00 97.44 72 LEU A N 1
ATOM 529 C CA . LEU A 1 72 ? -10.741 -0.532 -1.927 1.00 97.44 72 LEU A CA 1
ATOM 530 C C . LEU A 1 72 ? -9.362 0.052 -2.251 1.00 97.44 72 LEU A C 1
ATOM 532 O O . LEU A 1 72 ? -9.226 0.705 -3.283 1.00 97.44 72 LEU A O 1
ATOM 536 N N . ALA A 1 73 ? -8.329 -0.237 -1.452 1.00 98.12 73 ALA A N 1
ATOM 537 C CA . ALA A 1 73 ? -6.954 0.160 -1.754 1.00 98.12 73 ALA A CA 1
ATOM 538 C C . ALA A 1 73 ? -6.475 -0.422 -3.095 1.00 98.12 73 ALA A C 1
ATOM 540 O O . ALA A 1 73 ? -6.013 0.330 -3.948 1.00 98.12 73 ALA A O 1
ATOM 541 N N . VAL A 1 74 ? -6.665 -1.727 -3.330 1.00 98.25 74 VAL A N 1
ATOM 542 C CA . VAL A 1 74 ? -6.298 -2.388 -4.598 1.00 98.25 74 VAL A CA 1
ATOM 543 C C . VAL A 1 74 ? -7.007 -1.752 -5.791 1.00 98.25 74 VAL A C 1
ATOM 545 O O . VAL A 1 74 ? -6.367 -1.463 -6.801 1.00 98.25 74 VAL A O 1
ATOM 548 N N . LEU A 1 75 ? -8.310 -1.483 -5.670 1.00 97.94 75 LEU A N 1
ATOM 549 C CA . LEU A 1 75 ? -9.062 -0.813 -6.731 1.00 97.94 75 LEU A CA 1
ATOM 550 C C . LEU A 1 75 ? -8.556 0.618 -6.979 1.00 97.94 75 LEU A C 1
ATOM 552 O O . LEU A 1 75 ? -8.481 1.051 -8.124 1.00 97.94 75 LEU A O 1
ATOM 556 N N . SER A 1 76 ? -8.186 1.335 -5.916 1.00 98.12 76 SER A N 1
ATOM 557 C CA . SER A 1 76 ? -7.705 2.724 -5.979 1.00 98.12 76 SER A CA 1
ATOM 558 C C . SER A 1 76 ? -6.321 2.842 -6.607 1.00 98.12 76 SER A C 1
ATOM 560 O O . SER A 1 76 ? -6.027 3.839 -7.261 1.00 98.12 76 SER A O 1
ATOM 562 N N . LEU A 1 77 ? -5.473 1.824 -6.4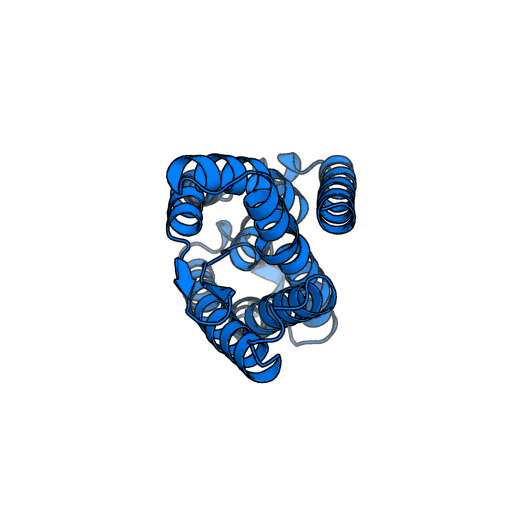46 1.00 98.38 77 LEU A N 1
ATOM 563 C CA . LEU A 1 77 ? -4.127 1.818 -7.013 1.00 98.38 77 LEU A CA 1
ATOM 564 C C . LEU A 1 77 ? -4.130 1.802 -8.551 1.00 98.38 77 LEU A C 1
ATOM 566 O O . LEU A 1 77 ? -3.180 2.298 -9.147 1.00 98.38 77 LEU A O 1
ATOM 570 N N . LEU A 1 78 ? -5.193 1.313 -9.205 1.00 98.00 78 LEU A N 1
ATOM 571 C CA . LEU A 1 78 ? -5.307 1.345 -10.670 1.00 98.00 78 LEU A CA 1
ATOM 572 C C . LEU A 1 78 ? -5.304 2.769 -11.252 1.00 98.00 78 LEU A C 1
ATOM 574 O O . LEU A 1 78 ? -4.408 3.070 -12.043 1.00 98.00 78 LEU A O 1
ATOM 578 N N . PRO A 1 79 ? -6.261 3.657 -10.906 1.00 98.00 79 PRO A N 1
ATOM 579 C CA . PRO A 1 79 ? -6.240 5.025 -11.408 1.00 98.00 79 PRO A CA 1
ATOM 580 C C . PRO A 1 79 ? -5.019 5.796 -10.900 1.00 98.00 79 PRO A C 1
ATOM 582 O O . PRO A 1 79 ? -4.482 6.603 -11.651 1.00 98.00 79 PRO A O 1
ATOM 585 N N . ILE A 1 80 ? -4.529 5.512 -9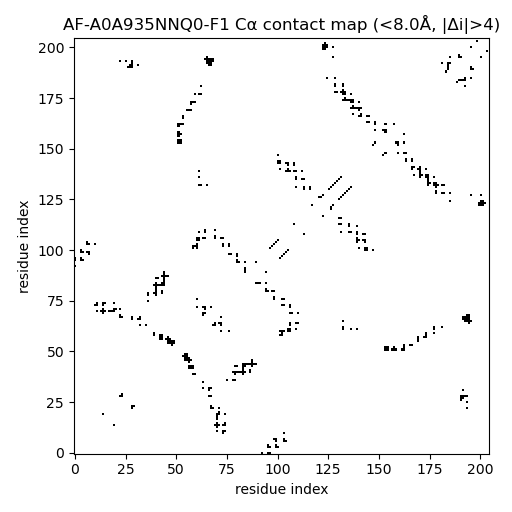.686 1.00 98.19 80 ILE A N 1
ATOM 586 C CA . ILE A 1 80 ? -3.301 6.131 -9.163 1.00 98.19 80 ILE A CA 1
ATOM 587 C C . ILE A 1 80 ? -2.105 5.819 -10.062 1.00 98.19 80 ILE A C 1
ATOM 589 O O . ILE A 1 80 ? -1.408 6.737 -10.488 1.00 98.19 80 ILE A O 1
ATOM 593 N N . ALA A 1 81 ? -1.894 4.545 -10.397 1.00 97.38 81 ALA A N 1
ATOM 594 C CA . ALA A 1 81 ? -0.792 4.135 -11.255 1.00 97.38 81 ALA A CA 1
ATOM 595 C C . ALA A 1 81 ? -0.963 4.633 -12.693 1.00 97.38 81 ALA A C 1
ATOM 597 O O . ALA A 1 81 ? 0.006 5.089 -13.291 1.00 97.38 81 ALA A O 1
ATOM 598 N N . ALA A 1 82 ? -2.180 4.589 -13.244 1.00 97.94 82 ALA A N 1
ATOM 599 C CA . ALA A 1 82 ? -2.443 5.050 -14.606 1.00 97.94 82 ALA A CA 1
ATOM 600 C C . ALA A 1 82 ? -2.209 6.562 -14.759 1.00 97.94 82 ALA A C 1
ATOM 602 O O . ALA A 1 82 ? -1.502 6.991 -15.672 1.00 97.94 82 ALA A O 1
ATOM 603 N N . ILE A 1 83 ? -2.760 7.370 -13.848 1.00 98.25 83 ILE A N 1
ATOM 604 C CA . ILE A 1 83 ? -2.586 8.828 -13.860 1.00 98.25 83 ILE A CA 1
ATOM 605 C C . ILE A 1 83 ? -1.137 9.183 -13.517 1.00 98.25 83 ILE A C 1
ATOM 607 O O . ILE A 1 83 ? -0.550 10.028 -14.185 1.00 98.25 83 ILE A O 1
ATOM 611 N N . GLY A 1 84 ? -0.532 8.519 -12.528 1.00 97.31 84 GLY A N 1
ATOM 612 C CA . GLY A 1 84 ? 0.865 8.743 -12.161 1.00 97.31 84 GLY A CA 1
ATOM 613 C C . GLY A 1 84 ? 1.834 8.426 -13.300 1.00 97.31 84 GLY A C 1
ATOM 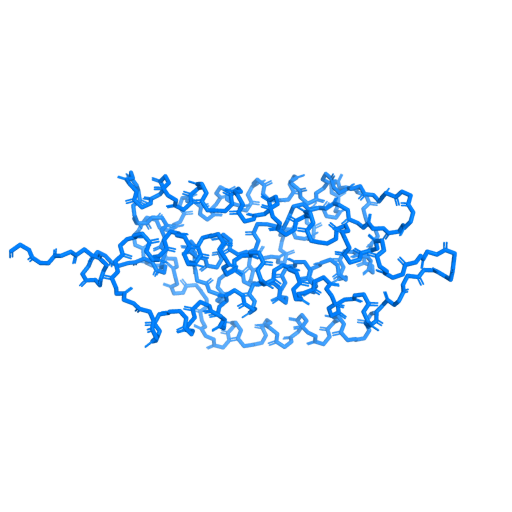614 O O . GLY A 1 84 ? 2.750 9.202 -13.558 1.00 97.31 84 GLY A O 1
ATOM 615 N N . ALA A 1 85 ? 1.599 7.341 -14.044 1.00 96.50 85 ALA A N 1
ATOM 616 C CA . ALA A 1 85 ? 2.393 7.001 -15.221 1.00 96.50 85 ALA A CA 1
ATOM 617 C C . ALA A 1 85 ? 2.236 8.030 -16.344 1.00 96.50 85 ALA A C 1
ATOM 619 O O . ALA A 1 85 ? 3.231 8.428 -16.948 1.00 96.50 85 ALA A O 1
ATOM 620 N N . TRP A 1 86 ? 1.010 8.500 -16.584 1.00 97.38 86 TRP A N 1
ATOM 621 C CA . TRP A 1 86 ? 0.745 9.554 -17.561 1.00 97.38 86 TRP A CA 1
ATOM 622 C C . TRP A 1 86 ? 1.442 10.872 -17.191 1.00 97.38 86 TRP A C 1
ATOM 624 O O . TRP A 1 86 ? 2.146 11.440 -18.022 1.00 97.38 86 TRP A O 1
ATOM 634 N N . LEU A 1 87 ? 1.319 11.315 -15.936 1.00 97.00 87 LEU A N 1
ATOM 635 C CA . LEU A 1 87 ? 1.969 12.528 -15.424 1.00 97.00 87 LEU A CA 1
ATOM 636 C C . LEU A 1 87 ? 3.503 12.422 -15.427 1.00 97.00 87 LEU A C 1
ATOM 638 O O . LEU A 1 87 ? 4.188 13.403 -15.704 1.00 97.00 87 LEU A O 1
ATOM 642 N N . GLY A 1 88 ? 4.041 11.244 -15.107 1.00 94.62 88 GLY A N 1
ATOM 643 C CA . GLY A 1 88 ? 5.481 10.990 -15.032 1.00 94.62 88 GLY A CA 1
ATOM 644 C C . GLY A 1 88 ? 6.140 10.631 -16.366 1.00 94.62 88 GLY A C 1
ATOM 645 O O . GLY A 1 88 ? 7.356 10.456 -16.402 1.00 94.62 88 GLY A O 1
ATOM 646 N N . GLY A 1 89 ? 5.369 10.477 -17.451 1.00 94.75 89 GLY A N 1
ATOM 647 C CA . GLY A 1 89 ? 5.883 9.995 -18.738 1.00 94.75 89 GLY A CA 1
ATOM 648 C C . GLY A 1 89 ? 6.447 8.568 -18.677 1.00 94.75 89 GLY A C 1
ATOM 649 O O . GLY A 1 89 ? 7.375 8.237 -19.413 1.00 94.75 89 GLY A O 1
ATOM 650 N N . ILE A 1 90 ? 5.923 7.729 -17.778 1.00 92.81 90 ILE A N 1
ATOM 651 C CA . ILE A 1 90 ? 6.405 6.364 -17.529 1.00 92.81 90 ILE A CA 1
ATOM 652 C C . ILE A 1 90 ? 5.757 5.406 -18.533 1.00 92.81 90 ILE A C 1
ATOM 654 O O . ILE A 1 90 ? 4.542 5.420 -18.733 1.00 92.81 90 ILE A O 1
ATOM 658 N N . ALA A 1 91 ? 6.557 4.532 -19.146 1.00 93.44 91 ALA A N 1
ATOM 659 C CA . ALA A 1 91 ? 6.049 3.562 -20.110 1.00 93.44 91 ALA A CA 1
ATOM 660 C C . ALA A 1 91 ? 5.126 2.525 -19.445 1.00 93.44 91 ALA A C 1
ATOM 662 O O . ALA A 1 91 ? 5.382 2.065 -18.331 1.00 93.44 91 ALA A O 1
ATOM 663 N N . TRP A 1 92 ? 4.088 2.083 -20.161 1.00 92.56 92 TRP A N 1
ATOM 664 C CA . TRP A 1 92 ? 3.085 1.148 -19.633 1.00 92.56 92 TRP A CA 1
ATOM 665 C C . TRP A 1 92 ? 3.642 -0.141 -19.008 1.00 92.56 92 TRP A C 1
ATOM 667 O O . TRP A 1 92 ? 3.152 -0.514 -17.942 1.00 92.56 92 TRP A O 1
ATOM 677 N N . PRO A 1 93 ? 4.653 -0.823 -19.586 1.00 92.75 93 PRO A N 1
ATOM 678 C CA . PRO A 1 93 ? 5.232 -2.006 -18.951 1.00 92.75 93 PRO A CA 1
ATOM 679 C C . PRO A 1 93 ? 5.834 -1.701 -17.574 1.00 92.75 93 PRO A C 1
ATOM 681 O O . PRO A 1 93 ? 5.560 -2.415 -16.616 1.00 92.75 93 PRO A O 1
ATOM 684 N N . GLN A 1 94 ? 6.569 -0.593 -17.459 1.00 91.19 94 GLN A N 1
ATOM 685 C CA . GLN A 1 94 ? 7.185 -0.154 -16.204 1.00 91.19 94 GLN A CA 1
ATOM 686 C C . GLN A 1 94 ? 6.114 0.252 -15.188 1.00 91.19 94 GLN A C 1
ATOM 688 O O . GLN A 1 94 ? 6.171 -0.148 -14.030 1.00 91.19 94 GLN A O 1
ATOM 693 N N . ALA A 1 95 ? 5.086 0.982 -15.630 1.00 94.19 95 ALA A N 1
ATOM 694 C CA . ALA A 1 95 ? 3.952 1.351 -14.789 1.00 94.19 95 ALA A CA 1
ATOM 695 C C . ALA A 1 95 ? 3.210 0.122 -14.236 1.00 94.19 95 ALA A C 1
ATOM 697 O O . ALA A 1 95 ? 2.820 0.113 -13.069 1.00 94.19 95 ALA A O 1
ATOM 698 N N . LEU A 1 96 ? 3.048 -0.927 -15.050 1.00 95.62 96 LEU A N 1
ATOM 699 C CA . LEU A 1 96 ? 2.458 -2.194 -14.622 1.00 95.62 96 LEU A CA 1
ATOM 700 C C . LEU A 1 96 ? 3.330 -2.898 -13.575 1.00 95.62 96 LEU A C 1
ATOM 702 O O . LEU A 1 96 ? 2.794 -3.414 -12.595 1.00 95.62 96 LEU A O 1
ATOM 706 N N . ASP A 1 97 ? 4.650 -2.911 -13.759 1.00 93.88 97 ASP A N 1
ATOM 707 C CA . ASP A 1 97 ? 5.573 -3.513 -12.795 1.00 93.88 97 ASP A CA 1
ATOM 708 C C . ASP A 1 97 ? 5.569 -2.738 -11.461 1.00 93.88 97 ASP A C 1
ATOM 710 O O . ASP A 1 97 ? 5.488 -3.357 -10.396 1.00 93.88 97 ASP A O 1
ATOM 714 N N . HIS A 1 98 ? 5.531 -1.399 -11.486 1.00 93.44 98 HIS A N 1
ATOM 715 C CA . HIS A 1 98 ? 5.383 -0.591 -10.266 1.00 93.44 98 HIS A CA 1
ATOM 716 C C . HIS A 1 98 ? 4.035 -0.827 -9.582 1.00 93.44 98 HIS A C 1
ATOM 718 O O . HIS A 1 98 ? 3.984 -1.029 -8.368 1.00 93.44 98 HIS A O 1
ATOM 724 N N . LEU A 1 99 ? 2.939 -0.862 -10.346 1.00 97.00 99 LEU A N 1
ATOM 725 C CA . LEU A 1 99 ? 1.616 -1.168 -9.807 1.00 97.00 99 LEU A CA 1
ATOM 726 C C . LEU A 1 99 ? 1.597 -2.543 -9.135 1.00 97.00 99 LEU A C 1
ATOM 728 O O . LEU A 1 99 ? 1.062 -2.675 -8.034 1.00 97.00 99 LEU A O 1
ATOM 732 N N . ALA A 1 100 ? 2.186 -3.555 -9.770 1.00 97.38 100 ALA A N 1
ATOM 733 C CA . ALA A 1 100 ? 2.199 -4.914 -9.252 1.00 97.38 100 ALA A CA 1
ATOM 734 C C . ALA A 1 100 ? 2.994 -5.025 -7.945 1.00 97.38 100 ALA A C 1
ATOM 736 O O . ALA A 1 100 ? 2.481 -5.560 -6.962 1.00 97.38 100 ALA A O 1
ATOM 737 N N . TRP A 1 101 ? 4.223 -4.508 -7.913 1.00 95.75 101 TRP A N 1
ATOM 738 C CA . TRP A 1 101 ? 5.138 -4.718 -6.790 1.00 95.75 101 TRP A CA 1
ATOM 739 C C . TRP A 1 101 ? 5.051 -3.620 -5.734 1.00 95.75 101 TRP A C 1
ATOM 741 O O . TRP A 1 101 ? 4.785 -3.907 -4.567 1.00 95.75 101 TRP A O 1
ATOM 751 N N . ASN A 1 102 ? 5.215 -2.362 -6.144 1.00 95.31 102 ASN A N 1
ATOM 752 C CA . ASN A 1 102 ? 5.194 -1.221 -5.231 1.00 95.31 102 ASN A CA 1
ATOM 753 C C . ASN A 1 102 ? 3.777 -0.948 -4.700 1.00 95.31 102 ASN A C 1
ATOM 755 O O . ASN A 1 102 ? 3.611 -0.503 -3.568 1.00 95.31 102 ASN A O 1
ATOM 759 N N . GLY A 1 103 ? 2.745 -1.240 -5.499 1.00 97.25 103 GLY A N 1
ATOM 760 C CA . GLY A 1 103 ? 1.341 -1.072 -5.124 1.00 97.25 103 GLY A CA 1
ATOM 761 C C . GLY A 1 103 ? 0.713 -2.329 -4.522 1.00 97.25 103 GLY A C 1
ATOM 762 O O . GLY A 1 103 ? 0.479 -2.418 -3.318 1.00 97.25 103 GLY A O 1
ATOM 763 N N . MET A 1 104 ? 0.366 -3.292 -5.376 1.00 97.88 104 MET A N 1
ATOM 764 C CA . MET A 1 104 ? -0.529 -4.399 -5.026 1.00 97.88 104 MET A CA 1
ATOM 765 C C . MET A 1 104 ? 0.121 -5.449 -4.123 1.00 97.88 104 MET A C 1
ATOM 767 O O . MET A 1 104 ? -0.514 -5.898 -3.164 1.00 97.88 104 MET A O 1
ATOM 771 N N . MET A 1 105 ? 1.376 -5.824 -4.381 1.00 98.00 105 MET A N 1
ATOM 772 C CA . MET A 1 105 ? 2.116 -6.743 -3.514 1.00 98.00 105 MET A CA 1
ATOM 773 C C . MET A 1 105 ? 2.325 -6.118 -2.134 1.00 98.00 105 MET A C 1
ATOM 775 O O . MET A 1 105 ? 1.950 -6.728 -1.134 1.00 98.00 105 MET A O 1
ATOM 779 N N . ALA A 1 106 ? 2.823 -4.878 -2.075 1.00 98.00 106 ALA A N 1
ATOM 780 C CA . ALA A 1 106 ? 2.986 -4.147 -0.820 1.00 98.00 106 ALA A CA 1
ATOM 781 C C . ALA A 1 106 ? 1.664 -4.030 -0.039 1.00 98.00 106 ALA A C 1
ATOM 783 O O . ALA A 1 106 ? 1.619 -4.365 1.143 1.00 98.00 106 ALA A O 1
ATOM 784 N N . ALA A 1 107 ? 0.557 -3.661 -0.697 1.00 98.50 107 ALA A N 1
ATOM 785 C CA . ALA A 1 107 ? -0.767 -3.617 -0.072 1.00 98.50 107 ALA A CA 1
ATOM 786 C C . ALA A 1 107 ? -1.192 -4.980 0.505 1.00 98.50 107 ALA A C 1
ATOM 788 O O . ALA A 1 107 ? -1.728 -5.069 1.612 1.00 98.50 107 ALA A O 1
ATOM 789 N N . THR A 1 108 ? -0.954 -6.060 -0.239 1.00 98.50 108 THR A N 1
ATOM 790 C CA . THR A 1 108 ? -1.328 -7.423 0.166 1.00 98.50 108 THR A CA 1
ATOM 791 C C . THR A 1 108 ? -0.488 -7.921 1.336 1.00 98.50 108 THR A C 1
ATOM 793 O O . THR A 1 108 ? -1.032 -8.514 2.269 1.00 98.50 108 THR A O 1
ATOM 796 N N . LEU A 1 109 ? 0.811 -7.620 1.342 1.00 98.50 109 LEU A N 1
ATOM 797 C CA . LEU A 1 109 ? 1.703 -7.911 2.463 1.00 98.50 109 LEU A CA 1
ATOM 798 C C . LEU A 1 109 ? 1.351 -7.073 3.699 1.00 98.50 109 LEU A C 1
ATOM 800 O O . LEU A 1 109 ? 1.317 -7.595 4.812 1.00 98.50 109 LEU A O 1
ATOM 804 N N . ALA A 1 110 ? 0.993 -5.801 3.519 1.00 98.38 110 ALA A N 1
ATOM 805 C CA . ALA A 1 110 ? 0.524 -4.954 4.611 1.00 98.38 110 ALA A CA 1
ATOM 806 C C . ALA A 1 110 ? -0.763 -5.504 5.243 1.00 98.38 110 ALA A C 1
ATOM 808 O O . ALA A 1 110 ? -0.901 -5.517 6.469 1.00 98.38 110 ALA A O 1
ATOM 809 N N . LEU A 1 111 ? -1.694 -6.020 4.429 1.00 98.06 111 LEU A N 1
ATOM 810 C CA . LEU A 1 111 ? -2.868 -6.729 4.933 1.00 98.06 111 LEU A CA 1
ATOM 811 C C . LEU A 1 111 ? -2.459 -7.990 5.704 1.00 98.06 111 LEU A C 1
ATOM 813 O O . LEU A 1 111 ? -2.896 -8.158 6.840 1.00 98.06 111 LEU A O 1
ATOM 817 N N . SER A 1 112 ? -1.660 -8.880 5.111 1.00 97.75 112 SER A N 1
ATOM 818 C CA . SER A 1 112 ? -1.363 -10.194 5.695 1.00 97.75 112 SER A CA 1
ATOM 819 C C . SER A 1 112 ? -0.584 -10.083 7.009 1.00 97.75 112 SER A C 1
ATOM 821 O O . SER A 1 112 ? -1.014 -10.627 8.031 1.00 97.75 112 SER A O 1
ATOM 823 N N . ILE A 1 113 ? 0.494 -9.296 7.031 1.00 97.38 113 ILE A N 1
ATOM 824 C CA . ILE A 1 113 ? 1.290 -9.038 8.239 1.00 97.38 113 ILE A CA 1
ATOM 825 C C . ILE A 1 113 ? 0.469 -8.189 9.229 1.00 97.38 113 ILE A C 1
ATOM 827 O O . ILE A 1 113 ? 0.509 -8.397 10.444 1.00 97.38 113 ILE A O 1
ATOM 831 N N . GLY A 1 114 ? -0.371 -7.275 8.738 1.00 96.00 114 GLY A N 1
ATOM 832 C CA . GLY A 1 114 ? -1.321 -6.528 9.561 1.00 96.00 114 GLY A CA 1
ATOM 833 C C . GLY A 1 114 ? -2.347 -7.424 10.273 1.00 96.00 114 GLY A C 1
ATOM 834 O O . GLY A 1 114 ? -2.714 -7.173 11.424 1.00 96.00 114 GLY A O 1
ATOM 835 N N . LEU A 1 115 ? -2.835 -8.479 9.624 1.00 95.44 115 LEU A N 1
ATOM 836 C CA . LEU A 1 115 ? -3.736 -9.455 10.244 1.00 95.44 115 LEU A CA 1
ATOM 837 C C . LEU A 1 115 ? -3.004 -10.302 11.292 1.00 95.44 115 LEU A C 1
ATOM 839 O O . LEU A 1 115 ? -3.561 -10.540 12.364 1.00 95.44 115 LEU A O 1
ATOM 843 N N . ALA A 1 116 ? -1.752 -10.678 11.025 1.00 95.25 116 ALA A N 1
ATOM 844 C CA . ALA A 1 116 ? -0.877 -11.336 11.994 1.00 95.25 116 ALA A CA 1
ATOM 845 C C . ALA A 1 116 ? -0.660 -10.475 13.251 1.00 95.25 116 ALA A C 1
ATOM 847 O O . ALA A 1 116 ? -0.884 -10.944 14.369 1.00 95.25 116 ALA A O 1
ATOM 848 N N . THR A 1 117 ? -0.329 -9.189 13.085 1.00 93.75 117 THR A N 1
ATOM 849 C CA . THR A 1 117 ? -0.173 -8.270 14.227 1.00 93.75 117 THR A CA 1
ATOM 850 C C . THR A 1 117 ? -1.467 -8.132 15.025 1.00 93.75 117 THR A C 1
ATOM 852 O O . THR A 1 117 ? -1.443 -8.213 16.249 1.00 93.75 117 THR A O 1
ATOM 855 N N . ARG A 1 118 ? -2.622 -8.038 14.355 1.00 90.88 118 ARG A N 1
ATOM 856 C CA . ARG A 1 118 ? -3.937 -8.015 15.019 1.00 90.88 118 ARG A CA 1
ATOM 857 C C . ARG A 1 118 ? -4.254 -9.310 15.782 1.00 90.88 118 ARG A C 1
ATOM 859 O O . ARG A 1 118 ? -5.002 -9.263 16.760 1.00 90.88 118 ARG A O 1
ATOM 866 N N . ARG A 1 119 ? -3.756 -10.460 15.317 1.00 92.88 119 ARG A N 1
ATOM 867 C CA . ARG A 1 119 ? -4.032 -11.780 15.907 1.00 92.88 119 ARG A CA 1
ATOM 868 C C . ARG A 1 119 ? -3.171 -12.080 17.131 1.00 92.88 119 ARG A C 1
ATOM 870 O O . ARG A 1 119 ? -3.670 -12.766 18.028 1.00 92.88 119 ARG A O 1
ATOM 877 N N . TRP A 1 120 ? -1.919 -11.623 17.132 1.00 94.50 120 TRP A N 1
ATOM 878 C CA . TRP A 1 120 ? -0.904 -12.050 18.099 1.00 94.50 120 TRP A CA 1
ATOM 879 C C . TRP A 1 120 ? -0.400 -10.958 19.042 1.00 94.50 120 TRP A C 1
ATOM 881 O O . TRP A 1 120 ? 0.045 -11.298 20.133 1.00 94.50 120 TRP A O 1
ATOM 891 N N . LEU A 1 121 ? -0.461 -9.675 18.670 1.00 93.69 121 LEU A N 1
ATOM 892 C CA . LEU A 1 121 ? 0.017 -8.600 19.544 1.00 93.69 121 LEU A CA 1
ATOM 893 C C . LEU A 1 121 ? -1.115 -8.021 20.420 1.00 93.69 121 LEU A C 1
ATOM 895 O O . LEU A 1 121 ? -2.293 -8.129 20.058 1.00 93.69 121 LEU A O 1
ATOM 899 N N . PRO A 1 122 ? -0.770 -7.378 21.557 1.00 91.56 122 PRO A N 1
ATOM 900 C CA . PRO A 1 122 ? -1.736 -6.716 22.432 1.00 91.56 122 PRO A CA 1
ATOM 901 C C . PRO A 1 122 ? -2.542 -5.627 21.719 1.00 91.56 122 PRO A C 1
ATOM 903 O O . PRO A 1 122 ? -2.049 -4.941 20.822 1.00 91.56 122 PRO A O 1
ATOM 906 N N . HIS A 1 123 ? -3.790 -5.428 22.137 1.00 92.06 123 HIS A N 1
ATOM 907 C CA . HIS A 1 123 ? -4.671 -4.431 21.528 1.00 92.06 123 HIS A CA 1
ATOM 908 C C . HIS A 1 123 ? -4.510 -3.081 22.235 1.00 92.06 123 HIS A C 1
ATOM 910 O O . HIS A 1 123 ? -5.299 -2.718 23.093 1.00 92.06 123 HIS A O 1
ATOM 916 N N . HIS A 1 124 ? -3.446 -2.356 21.882 1.00 93.25 124 HIS A N 1
ATOM 917 C CA . HIS A 1 124 ? -3.134 -1.021 22.406 1.00 93.25 124 HIS A CA 1
ATOM 918 C C . HIS A 1 124 ? -2.877 -0.031 21.252 1.00 93.25 124 HIS A C 1
ATOM 920 O O . HIS A 1 124 ? -2.370 -0.468 20.209 1.00 93.25 124 HIS A O 1
ATOM 926 N N . PRO A 1 125 ? -3.127 1.289 21.396 1.00 92.81 125 PRO A N 1
ATOM 927 C CA . PRO A 1 125 ? -2.963 2.245 20.297 1.00 92.81 125 PRO A CA 1
ATOM 928 C C . PRO A 1 125 ? -1.525 2.278 19.782 1.00 92.81 125 PRO A C 1
ATOM 930 O O . PRO A 1 125 ? -1.281 2.280 18.579 1.00 92.81 125 PRO A O 1
ATOM 933 N N . PHE A 1 126 ? -0.561 2.182 20.698 1.00 94.12 126 PHE A N 1
ATOM 934 C CA . PHE A 1 126 ? 0.862 2.119 20.368 1.00 94.12 126 PHE A CA 1
ATOM 935 C C . PHE A 1 126 ? 1.218 0.919 19.480 1.00 94.12 126 PHE A C 1
ATOM 937 O O . PHE A 1 126 ? 2.007 1.051 18.549 1.00 94.12 126 PHE A O 1
ATOM 944 N N . VAL A 1 127 ? 0.599 -0.242 19.719 1.00 94.44 127 VAL A N 1
ATOM 945 C CA . VAL A 1 127 ? 0.804 -1.442 18.896 1.00 94.44 127 VAL A CA 1
ATOM 946 C C . VAL A 1 127 ? 0.218 -1.246 17.503 1.00 94.44 127 VAL A C 1
ATOM 948 O O . VAL A 1 127 ? 0.807 -1.693 16.524 1.00 94.44 127 VAL A O 1
ATOM 951 N N . PHE A 1 128 ? -0.921 -0.567 17.382 1.00 96.00 128 PHE A N 1
ATOM 952 C CA . PHE A 1 128 ? -1.466 -0.241 16.070 1.00 96.00 128 PHE A CA 1
ATOM 953 C C . PHE A 1 128 ? -0.549 0.726 15.314 1.00 96.00 128 PHE A C 1
ATOM 955 O O . PHE A 1 128 ? -0.178 0.443 14.178 1.00 96.00 128 PHE A O 1
ATOM 962 N N . ILE A 1 129 ? -0.140 1.823 15.953 1.00 96.50 129 ILE A N 1
ATOM 963 C CA . ILE A 1 129 ? 0.697 2.852 15.329 1.00 96.50 129 ILE A CA 1
ATOM 964 C C . ILE A 1 129 ? 2.060 2.264 14.950 1.00 96.50 129 ILE A C 1
ATOM 966 O O . ILE A 1 129 ? 2.383 2.202 13.766 1.00 96.50 129 ILE A O 1
ATOM 970 N N . LEU A 1 130 ? 2.840 1.765 15.916 1.00 96.62 130 LEU A N 1
ATOM 971 C CA . LEU A 1 130 ? 4.177 1.230 15.637 1.00 96.62 130 LEU A CA 1
ATOM 972 C C . LEU A 1 130 ? 4.136 -0.088 14.875 1.00 96.62 130 LEU A C 1
ATOM 974 O O . LEU A 1 130 ? 4.903 -0.284 13.936 1.00 96.62 130 LEU A O 1
ATOM 978 N N . GLY A 1 131 ? 3.242 -0.996 15.254 1.00 95.81 131 GLY A N 1
ATOM 979 C CA . GLY A 1 131 ? 3.142 -2.297 14.610 1.00 95.81 131 GLY A CA 1
ATOM 980 C C . GLY A 1 131 ? 2.652 -2.168 13.176 1.00 95.81 131 GLY A C 1
ATOM 981 O O . GLY A 1 131 ? 3.359 -2.571 12.260 1.00 95.81 131 GLY A O 1
ATOM 982 N N . ARG A 1 132 ? 1.462 -1.596 12.959 1.00 95.00 132 ARG A N 1
ATOM 983 C CA . ARG A 1 132 ? 0.835 -1.556 11.627 1.00 95.00 132 ARG A CA 1
ATOM 984 C C . ARG A 1 132 ? 1.274 -0.365 10.778 1.00 95.00 132 ARG A C 1
ATOM 986 O O . ARG A 1 132 ? 1.427 -0.534 9.575 1.00 95.00 132 ARG A O 1
ATOM 993 N N . GLY A 1 133 ? 1.471 0.808 11.378 1.00 96.44 133 GLY A N 1
ATOM 994 C CA . GLY A 1 133 ? 1.872 2.021 10.660 1.00 96.44 133 GLY A CA 1
ATOM 995 C C . GLY A 1 133 ? 3.349 2.031 10.256 1.00 96.44 133 GLY A C 1
ATOM 996 O O . GLY A 1 133 ? 3.656 2.361 9.113 1.00 96.44 133 GLY A O 1
ATOM 997 N N . PHE A 1 134 ? 4.250 1.621 11.157 1.00 98.00 134 PHE A N 1
ATOM 998 C CA . PHE A 1 134 ? 5.698 1.620 10.908 1.00 98.00 134 PHE A CA 1
ATOM 999 C C . PHE A 1 134 ? 6.221 0.241 10.482 1.00 98.00 134 PHE A C 1
ATOM 1001 O O . PHE A 1 134 ? 6.582 0.044 9.324 1.00 98.00 134 PHE A O 1
ATOM 1008 N N . ILE A 1 135 ? 6.260 -0.731 11.399 1.00 98.00 135 ILE A N 1
ATOM 1009 C CA . ILE A 1 135 ? 6.985 -1.996 11.195 1.00 98.00 135 ILE A CA 1
ATOM 1010 C C . ILE A 1 135 ? 6.383 -2.829 10.060 1.00 98.00 135 ILE A C 1
ATOM 1012 O O . ILE A 1 135 ? 7.111 -3.288 9.184 1.00 98.00 135 ILE A O 1
ATOM 1016 N N . VAL A 1 136 ? 5.060 -3.003 10.032 1.00 98.31 136 VAL A N 1
ATOM 1017 C CA . VAL A 1 136 ? 4.373 -3.727 8.948 1.00 98.31 136 VAL A CA 1
ATOM 1018 C C . VAL A 1 136 ? 4.609 -3.050 7.602 1.00 98.31 136 VAL A C 1
ATOM 1020 O O . VAL A 1 136 ? 4.857 -3.755 6.631 1.00 98.31 136 VAL A O 1
ATOM 1023 N N . THR A 1 137 ? 4.582 -1.717 7.538 1.00 98.38 137 THR A N 1
ATOM 1024 C CA . THR A 1 137 ? 4.879 -0.973 6.307 1.00 98.38 137 THR A CA 1
ATOM 1025 C C . THR A 1 137 ? 6.307 -1.238 5.837 1.00 98.38 137 THR A C 1
ATOM 1027 O O . THR A 1 137 ? 6.498 -1.621 4.685 1.00 98.38 137 THR A O 1
ATOM 1030 N N . ALA A 1 138 ? 7.302 -1.128 6.726 1.00 98.19 138 ALA A N 1
ATOM 1031 C CA . ALA A 1 138 ? 8.698 -1.414 6.390 1.00 98.19 138 ALA A CA 1
ATOM 1032 C C . ALA A 1 138 ? 8.868 -2.852 5.872 1.00 98.19 138 ALA A C 1
ATOM 1034 O O . ALA A 1 138 ? 9.474 -3.076 4.826 1.00 98.19 138 ALA A O 1
ATOM 1035 N N . LEU A 1 139 ? 8.287 -3.832 6.571 1.00 98.25 139 LEU A N 1
ATOM 1036 C CA . LEU A 1 139 ? 8.368 -5.240 6.182 1.00 98.25 139 LEU A CA 1
ATOM 1037 C C . LEU A 1 139 ? 7.658 -5.518 4.854 1.00 98.25 139 LEU A C 1
ATOM 1039 O O . LEU A 1 139 ? 8.205 -6.230 4.017 1.00 98.25 139 LEU A O 1
ATOM 1043 N N . ALA A 1 140 ? 6.468 -4.955 4.642 1.00 98.25 140 ALA A N 1
ATOM 1044 C CA . ALA A 1 140 ? 5.698 -5.145 3.418 1.00 98.25 140 ALA A CA 1
ATOM 1045 C C . ALA A 1 140 ? 6.420 -4.557 2.201 1.00 98.25 140 ALA A C 1
ATOM 1047 O O . ALA A 1 140 ? 6.541 -5.232 1.179 1.00 98.25 140 ALA A O 1
ATOM 1048 N N . MET A 1 141 ? 6.948 -3.338 2.328 1.00 97.44 141 MET A N 1
ATOM 1049 C CA . MET A 1 141 ? 7.703 -2.672 1.266 1.00 97.44 141 MET A CA 1
ATOM 1050 C C . MET A 1 141 ? 9.017 -3.395 0.970 1.00 97.44 141 MET A C 1
ATOM 1052 O O . MET A 1 141 ? 9.332 -3.652 -0.191 1.00 97.44 141 MET A O 1
ATOM 1056 N N . MET A 1 142 ? 9.756 -3.786 2.012 1.00 96.44 142 MET A N 1
ATOM 1057 C CA . MET A 1 142 ? 11.016 -4.509 1.852 1.00 96.44 142 MET A CA 1
ATOM 1058 C C . MET A 1 142 ? 10.806 -5.876 1.201 1.00 96.44 142 MET A C 1
ATOM 1060 O O . MET A 1 142 ? 11.519 -6.234 0.264 1.00 96.44 142 MET A O 1
ATOM 1064 N N . ALA A 1 143 ? 9.806 -6.635 1.650 1.00 97.38 143 ALA A N 1
ATOM 1065 C CA . ALA A 1 143 ? 9.489 -7.933 1.070 1.00 97.38 143 ALA A CA 1
ATOM 1066 C C . ALA A 1 143 ? 9.005 -7.798 -0.383 1.00 97.38 143 ALA A C 1
ATOM 1068 O O . ALA A 1 143 ? 9.487 -8.534 -1.242 1.00 97.38 143 ALA A O 1
ATOM 1069 N N . ALA A 1 144 ? 8.137 -6.828 -0.690 1.00 96.38 144 ALA A N 1
ATOM 1070 C CA . ALA A 1 144 ? 7.700 -6.567 -2.062 1.00 96.38 144 ALA A CA 1
ATOM 1071 C C . ALA A 1 144 ? 8.874 -6.194 -2.985 1.00 96.38 144 ALA A C 1
ATOM 1073 O O . ALA A 1 144 ? 9.005 -6.768 -4.067 1.00 96.38 144 ALA A O 1
ATOM 1074 N N . GLY A 1 145 ? 9.754 -5.286 -2.547 1.00 93.31 145 GLY A N 1
ATOM 1075 C CA . GLY A 1 145 ? 10.946 -4.880 -3.301 1.00 93.31 145 GLY A CA 1
ATOM 1076 C C . GLY A 1 145 ? 11.940 -6.025 -3.498 1.00 93.31 145 GLY A C 1
ATOM 1077 O O . GLY A 1 145 ? 12.441 -6.233 -4.601 1.00 93.31 145 GLY A O 1
ATOM 1078 N N . THR A 1 146 ? 12.155 -6.836 -2.460 1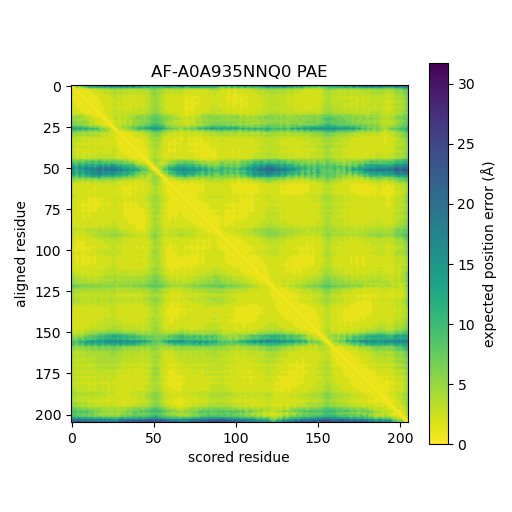.00 93.88 146 THR A N 1
ATOM 1079 C CA . THR A 1 146 ? 13.015 -8.027 -2.520 1.00 93.88 146 THR A CA 1
ATOM 1080 C C . THR A 1 146 ? 12.470 -9.053 -3.513 1.00 93.88 146 THR A C 1
ATOM 1082 O O . THR A 1 146 ? 13.199 -9.513 -4.387 1.00 93.88 146 THR A O 1
ATOM 1085 N N . MET A 1 147 ? 11.176 -9.384 -3.436 1.00 94.75 147 MET A N 1
ATOM 1086 C CA . MET A 1 147 ? 10.539 -10.306 -4.383 1.00 94.75 147 MET A CA 1
ATOM 1087 C C . MET A 1 147 ? 10.605 -9.774 -5.818 1.00 94.75 147 MET A C 1
ATOM 1089 O O . MET A 1 147 ? 10.911 -10.537 -6.734 1.00 94.75 147 MET A O 1
ATOM 1093 N N . SER A 1 148 ? 10.385 -8.469 -6.009 1.00 92.50 148 SER A N 1
ATOM 1094 C CA . SER A 1 148 ? 10.533 -7.826 -7.316 1.00 92.50 148 SER A CA 1
ATOM 1095 C C . SER A 1 148 ? 11.953 -7.978 -7.858 1.00 92.50 148 SER A C 1
ATOM 1097 O O . SER A 1 148 ? 12.109 -8.366 -9.010 1.00 92.50 148 SER A O 1
ATOM 1099 N N . ALA A 1 149 ? 12.980 -7.744 -7.034 1.00 90.56 149 ALA A N 1
ATOM 1100 C CA . ALA A 1 149 ? 14.382 -7.860 -7.440 1.00 90.56 149 ALA A CA 1
ATOM 1101 C C . ALA A 1 149 ? 14.786 -9.296 -7.819 1.00 90.56 149 ALA A C 1
ATOM 1103 O O . ALA A 1 149 ? 15.642 -9.478 -8.677 1.00 90.56 149 ALA A O 1
ATOM 1104 N N . TYR A 1 150 ? 14.166 -10.322 -7.229 1.00 90.38 150 TYR A N 1
ATOM 1105 C CA . TYR A 1 150 ? 14.407 -11.715 -7.629 1.00 90.38 150 TYR A CA 1
ATOM 1106 C C . TYR A 1 150 ? 13.668 -12.113 -8.910 1.00 90.38 150 TYR A C 1
ATOM 1108 O O . TYR A 1 150 ? 14.191 -12.896 -9.700 1.00 90.38 150 TYR A O 1
ATOM 1116 N N . VAL A 1 151 ? 12.454 -11.599 -9.128 1.00 90.69 151 VAL A N 1
ATOM 1117 C CA . VAL A 1 151 ? 11.681 -11.882 -10.351 1.00 90.69 151 VAL A CA 1
ATOM 1118 C C . VAL A 1 151 ? 12.202 -11.074 -11.542 1.00 90.69 151 VAL A C 1
ATOM 1120 O O . VAL A 1 151 ? 12.118 -11.523 -12.684 1.00 90.69 151 VAL A O 1
ATOM 1123 N N . GLN A 1 152 ? 12.722 -9.880 -11.275 1.00 86.56 152 GLN A N 1
ATOM 1124 C CA . GLN A 1 152 ? 13.217 -8.919 -12.253 1.00 86.56 152 GLN A CA 1
ATOM 1125 C C . GLN A 1 152 ? 14.638 -8.517 -11.848 1.00 86.56 152 GLN A C 1
ATOM 1127 O O . GLN A 1 152 ? 14.830 -7.440 -11.275 1.00 86.56 152 GLN A O 1
ATOM 1132 N N . PRO A 1 153 ? 15.622 -9.408 -12.073 1.00 80.31 153 PRO A N 1
ATOM 1133 C CA . PRO A 1 153 ? 16.987 -9.163 -11.651 1.00 80.31 153 PRO A CA 1
ATOM 1134 C C . PRO A 1 153 ? 17.526 -7.878 -12.285 1.00 80.31 153 PRO A C 1
ATOM 1136 O O . PRO A 1 153 ? 17.237 -7.596 -13.455 1.00 80.31 153 PRO A O 1
ATOM 1139 N N . PRO A 1 154 ? 18.289 -7.083 -11.516 1.00 80.00 154 PRO A N 1
ATOM 1140 C CA . PRO A 1 154 ? 18.898 -5.875 -12.040 1.00 80.00 154 PRO A CA 1
ATOM 1141 C C . PRO A 1 154 ? 19.925 -6.225 -13.135 1.00 80.00 154 PRO A C 1
ATOM 1143 O O . PRO A 1 154 ? 20.353 -7.379 -13.235 1.00 80.00 154 PRO A O 1
ATOM 1146 N N . PRO A 1 155 ? 20.341 -5.246 -13.959 1.00 81.06 155 PRO A N 1
ATOM 1147 C CA . PRO A 1 155 ? 21.397 -5.455 -14.947 1.00 81.06 155 PRO A CA 1
ATOM 1148 C C . PRO A 1 155 ? 22.661 -6.038 -14.304 1.00 81.06 155 PRO A C 1
ATOM 1150 O O . PRO A 1 155 ? 22.984 -5.679 -13.176 1.00 81.06 155 PRO A O 1
ATOM 1153 N N . GLU A 1 156 ? 23.420 -6.864 -15.032 1.00 78.06 156 GLU A N 1
ATOM 1154 C CA . GLU A 1 156 ? 24.624 -7.546 -14.509 1.00 78.06 156 GLU A CA 1
ATOM 1155 C C . GLU A 1 156 ? 25.684 -6.594 -13.928 1.00 78.06 156 GLU A C 1
ATOM 1157 O O . GLU A 1 156 ? 26.470 -6.977 -13.067 1.00 78.06 156 GLU A O 1
ATOM 1162 N N . SER A 1 157 ? 25.688 -5.332 -14.361 1.00 79.31 157 SER A N 1
ATOM 1163 C CA . SER A 1 157 ? 26.555 -4.275 -13.833 1.00 79.31 157 SER A CA 1
ATOM 1164 C C . SER A 1 157 ? 26.156 -3.765 -12.443 1.00 79.31 157 SER A C 1
ATOM 1166 O O . SER A 1 157 ? 26.870 -2.947 -11.865 1.00 79.31 157 SER A O 1
ATOM 1168 N N . THR A 1 158 ? 25.012 -4.199 -11.917 1.00 81.75 158 THR A N 1
ATOM 1169 C CA . THR A 1 158 ? 24.448 -3.748 -10.646 1.00 81.75 158 THR A CA 1
ATOM 1170 C C . THR A 1 158 ? 24.454 -4.884 -9.632 1.00 81.75 158 THR A C 1
ATOM 1172 O O . THR A 1 158 ? 23.832 -5.926 -9.825 1.00 81.75 158 THR A O 1
ATOM 1175 N N . GLU A 1 159 ? 25.097 -4.653 -8.492 1.00 86.12 159 GLU A N 1
ATOM 1176 C CA . GLU A 1 159 ? 25.110 -5.613 -7.395 1.00 86.12 159 GLU A CA 1
ATOM 1177 C C . GLU A 1 159 ? 23.734 -5.702 -6.714 1.00 86.12 159 GLU A C 1
ATOM 1179 O O . GLU A 1 159 ? 23.191 -4.693 -6.253 1.00 86.12 159 GLU A O 1
ATOM 1184 N N . LEU A 1 160 ? 23.194 -6.916 -6.567 1.00 86.44 160 LEU A N 1
ATOM 1185 C CA . LEU A 1 160 ? 21.914 -7.154 -5.890 1.00 86.44 160 LEU A CA 1
AT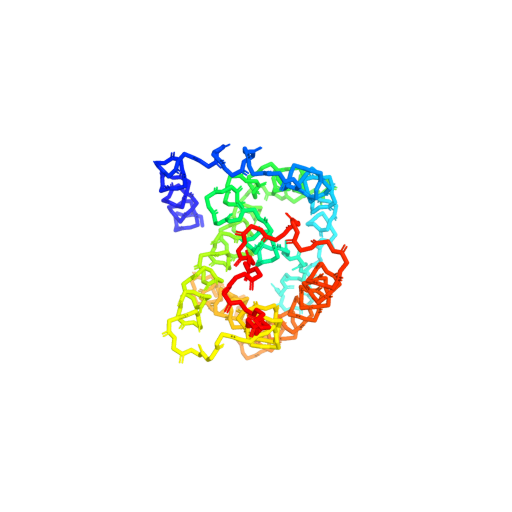OM 1186 C C . LEU A 1 160 ? 21.887 -6.572 -4.465 1.00 86.44 160 LEU A C 1
ATOM 1188 O O . LEU A 1 160 ? 20.870 -6.021 -4.048 1.00 86.44 160 LEU A O 1
ATOM 1192 N N . GLY A 1 161 ? 23.006 -6.633 -3.735 1.00 87.94 161 GLY A N 1
ATOM 1193 C CA . GLY A 1 161 ? 23.125 -6.050 -2.396 1.00 87.94 161 GLY A CA 1
ATOM 1194 C C . GLY A 1 161 ? 22.824 -4.548 -2.368 1.00 87.94 161 GLY A C 1
ATOM 1195 O O . GLY A 1 161 ? 22.105 -4.081 -1.484 1.00 87.94 161 GLY A O 1
ATOM 1196 N N . SER A 1 162 ? 23.283 -3.801 -3.377 1.00 87.69 162 SER A N 1
ATOM 1197 C CA . SER A 1 162 ? 23.019 -2.361 -3.500 1.00 87.69 162 SER A CA 1
ATOM 1198 C C . SER A 1 162 ? 21.541 -2.057 -3.773 1.00 87.69 162 SER A C 1
ATOM 1200 O O . SER A 1 162 ? 20.972 -1.134 -3.188 1.00 87.69 162 SER A O 1
ATOM 1202 N N . VAL A 1 163 ? 20.884 -2.893 -4.583 1.00 87.69 163 VAL A N 1
ATOM 1203 C CA . VAL A 1 163 ? 19.447 -2.794 -4.878 1.00 87.69 163 VAL A CA 1
ATOM 1204 C C . VAL A 1 163 ? 18.610 -3.077 -3.636 1.00 87.69 163 VAL A C 1
ATOM 1206 O O . VAL A 1 163 ? 17.665 -2.345 -3.343 1.00 87.69 163 VAL A O 1
ATOM 1209 N N . LEU A 1 164 ? 18.958 -4.118 -2.876 1.00 90.38 164 LEU A N 1
ATOM 1210 C CA . LEU A 1 164 ? 18.267 -4.461 -1.631 1.00 90.38 164 LEU A CA 1
ATOM 1211 C C . LEU A 1 164 ? 18.466 -3.391 -0.552 1.00 90.38 164 LEU A C 1
ATOM 1213 O O . LEU A 1 164 ? 17.516 -3.060 0.155 1.00 90.38 164 LEU A O 1
ATOM 1217 N N . LEU A 1 165 ? 19.659 -2.800 -0.461 1.00 90.88 165 LEU A N 1
ATOM 1218 C CA . LEU A 1 165 ? 19.917 -1.646 0.401 1.00 90.88 165 LEU A CA 1
ATOM 1219 C C . LEU A 1 165 ? 19.029 -0.460 -0.009 1.00 90.88 165 LEU A C 1
ATOM 1221 O O . LEU A 1 165 ? 18.371 0.137 0.842 1.00 90.88 165 LEU A O 1
ATOM 1225 N N . GLY A 1 166 ? 18.935 -0.160 -1.308 1.00 89.25 166 GLY A N 1
ATOM 1226 C CA . GLY A 1 166 ? 18.028 0.866 -1.827 1.00 89.25 166 GLY A CA 1
ATOM 1227 C C . GLY A 1 166 ? 16.568 0.627 -1.422 1.00 89.25 166 GLY A C 1
ATOM 1228 O O . GLY A 1 166 ? 15.922 1.527 -0.881 1.00 89.25 166 GLY A O 1
ATOM 1229 N N . HIS A 1 167 ? 16.064 -0.599 -1.592 1.00 90.25 167 HIS A N 1
ATOM 1230 C CA . HIS A 1 167 ? 14.721 -0.974 -1.137 1.00 90.25 167 HIS A CA 1
ATOM 1231 C C . HIS A 1 167 ? 14.553 -0.862 0.382 1.00 90.25 167 HIS A C 1
ATOM 1233 O O . HIS A 1 167 ? 13.495 -0.432 0.834 1.00 90.25 167 HIS A O 1
ATOM 1239 N N . TRP A 1 168 ? 15.578 -1.190 1.171 1.00 92.75 168 TRP A N 1
ATOM 1240 C CA . TRP A 1 168 ? 15.542 -1.048 2.628 1.00 92.75 168 TRP A CA 1
ATOM 1241 C C . TRP A 1 168 ? 15.373 0.408 3.060 1.00 92.75 168 TRP A C 1
ATOM 1243 O O . TRP A 1 168 ? 14.525 0.715 3.898 1.00 92.75 168 TRP A O 1
ATOM 1253 N N . LEU A 1 169 ? 16.152 1.314 2.466 1.00 92.62 169 LEU A N 1
ATOM 1254 C CA . LEU A 1 169 ? 16.061 2.743 2.761 1.00 92.62 169 LEU A CA 1
ATOM 1255 C C . LEU A 1 169 ? 14.695 3.304 2.360 1.00 92.62 169 LEU A C 1
ATOM 1257 O O . LEU A 1 169 ? 14.079 4.041 3.131 1.00 92.62 169 LEU A O 1
ATOM 1261 N N . MET A 1 170 ? 14.187 2.900 1.194 1.00 91.88 170 MET A N 1
ATOM 1262 C CA . MET A 1 170 ? 12.855 3.294 0.737 1.00 91.88 170 MET A CA 1
ATOM 1263 C C . MET A 1 170 ? 11.742 2.757 1.635 1.00 91.88 170 MET A C 1
ATOM 1265 O O . MET A 1 170 ? 10.822 3.498 1.975 1.00 91.88 170 MET A O 1
ATOM 1269 N N . ALA A 1 171 ? 11.845 1.502 2.073 1.00 95.81 171 ALA A N 1
ATOM 1270 C CA . ALA A 1 171 ? 10.889 0.889 2.985 1.00 95.81 171 ALA A CA 1
ATOM 1271 C C . ALA A 1 171 ? 10.813 1.631 4.327 1.00 95.81 171 ALA A C 1
ATOM 1273 O O . ALA A 1 171 ? 9.726 1.787 4.884 1.00 95.81 171 ALA A O 1
ATOM 1274 N N . TRP A 1 172 ? 11.941 2.136 4.831 1.00 95.44 172 TRP A N 1
ATOM 1275 C CA . TRP A 1 172 ? 11.945 2.987 6.019 1.00 95.44 172 TRP A CA 1
ATOM 1276 C C . TRP A 1 172 ? 11.340 4.365 5.762 1.00 95.44 172 TRP A C 1
ATOM 1278 O O . TRP A 1 172 ? 10.553 4.823 6.588 1.00 95.44 172 TRP A O 1
ATOM 1288 N N . GLY A 1 173 ? 11.633 5.002 4.624 1.00 94.94 173 GLY A N 1
ATOM 1289 C CA . GLY A 1 173 ? 10.977 6.255 4.232 1.00 94.94 173 GLY A CA 1
ATOM 1290 C C . GLY A 1 173 ? 9.449 6.123 4.221 1.00 94.94 173 GLY A C 1
ATOM 1291 O O . GLY A 1 173 ? 8.748 6.906 4.861 1.00 94.94 173 GLY A O 1
ATOM 1292 N N . GLU A 1 174 ? 8.945 5.056 3.602 1.00 96.06 174 GLU A N 1
ATOM 1293 C CA . GLU A 1 174 ? 7.527 4.675 3.617 1.00 96.06 174 GLU A CA 1
ATOM 1294 C C . GLU A 1 174 ? 6.967 4.459 5.017 1.00 96.06 174 GLU A C 1
ATOM 1296 O O . GLU A 1 174 ? 5.888 4.958 5.347 1.00 96.06 174 GLU A O 1
ATOM 1301 N N . ALA A 1 175 ? 7.689 3.704 5.844 1.00 98.00 175 ALA A N 1
ATOM 1302 C CA . ALA A 1 175 ? 7.272 3.377 7.198 1.00 98.00 175 ALA A CA 1
ATOM 1303 C C . ALA A 1 175 ? 7.166 4.617 8.080 1.00 98.00 175 ALA A C 1
ATOM 1305 O O . ALA A 1 175 ? 6.203 4.742 8.836 1.00 98.00 175 ALA A O 1
ATOM 1306 N N . PHE A 1 176 ? 8.110 5.551 7.964 1.00 97.44 176 PHE A N 1
ATOM 1307 C CA . PHE A 1 176 ? 8.055 6.812 8.694 1.00 97.44 176 PHE A CA 1
ATOM 1308 C C . PHE A 1 176 ? 6.892 7.687 8.225 1.00 97.44 176 PHE A C 1
ATOM 1310 O O . PHE A 1 176 ? 6.124 8.163 9.063 1.00 97.44 176 PHE A O 1
ATOM 1317 N N . SER A 1 177 ? 6.707 7.865 6.913 1.00 96.75 177 SER A N 1
ATOM 1318 C CA . SER A 1 177 ? 5.592 8.657 6.379 1.00 96.75 177 SER A CA 1
ATOM 1319 C C . SER A 1 177 ? 4.232 8.053 6.741 1.00 96.75 177 SER A C 1
ATOM 1321 O O . SER A 1 177 ? 3.363 8.752 7.264 1.00 96.75 177 SER A O 1
ATOM 1323 N N . THR A 1 178 ? 4.058 6.746 6.528 1.00 98.12 178 THR A N 1
ATOM 1324 C CA . THR A 1 178 ? 2.821 6.024 6.855 1.00 98.12 178 THR A CA 1
ATOM 1325 C C . THR A 1 178 ? 2.564 6.036 8.356 1.00 98.12 178 THR A C 1
ATOM 1327 O O . THR A 1 178 ? 1.468 6.379 8.791 1.00 98.12 178 THR A O 1
ATOM 1330 N N . GLY A 1 179 ? 3.571 5.707 9.161 1.00 98.06 179 GLY A N 1
ATOM 1331 C CA . GLY A 1 179 ? 3.464 5.656 10.611 1.00 98.06 179 GLY A CA 1
ATOM 1332 C C . GLY A 1 179 ? 3.129 7.006 11.243 1.00 98.06 179 GLY A C 1
ATOM 1333 O O . GLY A 1 179 ? 2.269 7.071 12.122 1.00 98.06 179 GLY A O 1
ATOM 1334 N N . MET A 1 180 ? 3.740 8.091 10.759 1.00 98.19 180 MET A N 1
ATOM 1335 C CA . MET A 1 180 ? 3.442 9.451 11.212 1.00 98.19 180 MET A CA 1
ATOM 1336 C C . MET A 1 180 ? 2.004 9.858 10.876 1.00 98.19 180 MET A C 1
ATOM 1338 O O . MET A 1 180 ? 1.288 10.340 11.752 1.00 98.19 180 MET A O 1
ATOM 1342 N N . LEU A 1 181 ? 1.551 9.622 9.640 1.00 98.06 181 LEU A N 1
ATOM 1343 C CA . LEU A 1 181 ? 0.172 9.922 9.239 1.00 98.06 181 LEU A CA 1
ATOM 1344 C C . LEU A 1 181 ? -0.841 9.090 10.029 1.00 98.06 181 LEU A C 1
ATOM 1346 O O . LEU A 1 181 ? -1.833 9.627 10.509 1.00 98.06 181 LEU A O 1
ATOM 1350 N N . VAL A 1 182 ? -0.559 7.804 10.246 1.00 98.06 182 VAL A N 1
ATOM 1351 C CA . VAL A 1 182 ? -1.391 6.931 11.083 1.00 98.06 182 VAL A CA 1
ATOM 1352 C C . VAL A 1 182 ? -1.464 7.447 12.519 1.00 98.06 182 VAL A C 1
ATOM 1354 O O . VAL A 1 182 ? -2.554 7.480 13.080 1.00 98.06 182 VAL A O 1
ATOM 1357 N N . ALA A 1 183 ? -0.349 7.880 13.112 1.00 97.88 183 ALA A N 1
ATOM 1358 C CA . ALA A 1 183 ? -0.346 8.452 14.458 1.00 97.88 183 ALA A CA 1
ATOM 1359 C C . ALA A 1 183 ? -1.215 9.719 14.544 1.00 97.88 183 ALA A C 1
ATOM 1361 O O . ALA A 1 183 ? -2.020 9.850 15.466 1.00 97.88 183 ALA A O 1
ATOM 1362 N N . ILE A 1 184 ? -1.099 10.615 13.556 1.00 97.56 184 ILE A N 1
ATOM 1363 C CA . ILE A 1 184 ? -1.925 11.827 13.450 1.00 97.56 184 ILE A CA 1
ATOM 1364 C C . ILE A 1 184 ? -3.406 11.451 13.328 1.00 97.56 184 ILE A C 1
ATOM 1366 O O . ILE A 1 184 ? -4.240 12.002 14.043 1.00 97.56 184 ILE A O 1
ATOM 1370 N N . PHE A 1 185 ? -3.751 10.500 12.460 1.00 96.81 185 PHE A N 1
ATOM 1371 C CA . PHE A 1 185 ? -5.142 10.096 12.263 1.00 96.81 185 PHE A CA 1
ATOM 1372 C C . PHE A 1 185 ? -5.714 9.434 13.514 1.00 96.81 185 PHE A C 1
ATOM 1374 O O . PHE A 1 185 ? -6.784 9.833 13.944 1.00 96.81 185 PHE A O 1
ATOM 1381 N N . VAL A 1 186 ? -4.993 8.519 14.168 1.00 96.31 186 VAL A N 1
ATOM 1382 C CA . VAL A 1 186 ? -5.444 7.926 15.441 1.00 96.31 186 VAL A CA 1
ATOM 1383 C C . VAL A 1 186 ? -5.718 9.003 16.500 1.00 96.31 186 VAL A C 1
ATOM 1385 O O . VAL A 1 186 ? -6.688 8.882 17.239 1.00 96.31 186 VAL A O 1
ATOM 1388 N N . ALA A 1 187 ? -4.901 10.059 16.565 1.00 96.06 187 ALA A N 1
ATOM 1389 C CA . ALA A 1 187 ? -5.054 11.116 17.563 1.00 96.06 187 ALA A CA 1
ATOM 1390 C C . ALA A 1 187 ? -6.177 12.123 17.248 1.00 96.06 187 ALA A C 1
ATOM 1392 O O . ALA A 1 187 ? -6.847 12.586 18.168 1.00 96.06 187 ALA A O 1
ATOM 1393 N N . PHE A 1 188 ? -6.368 12.494 15.977 1.00 95.19 188 PHE A N 1
ATOM 1394 C CA . PHE A 1 188 ? -7.241 13.617 15.597 1.00 95.19 188 PHE A CA 1
ATOM 1395 C C . PHE A 1 188 ? -8.464 13.231 14.760 1.00 95.19 188 PHE A C 1
ATOM 1397 O O . PHE A 1 188 ? -9.464 13.949 14.788 1.00 95.19 188 PHE A O 1
ATOM 1404 N N . LYS A 1 189 ? -8.368 12.157 13.971 1.00 94.88 189 LYS A N 1
ATOM 1405 C CA . LYS A 1 189 ? -9.369 11.716 12.985 1.00 94.88 189 LYS A CA 1
ATOM 1406 C C . LYS A 1 189 ? -9.383 10.183 12.840 1.00 94.88 189 LYS A C 1
ATOM 1408 O O . LYS A 1 189 ? -9.088 9.678 11.750 1.00 94.88 189 LYS A O 1
ATOM 1413 N N . PRO A 1 190 ? -9.666 9.414 13.911 1.00 94.31 190 PRO A N 1
ATOM 1414 C CA . PRO A 1 190 ? -9.607 7.950 13.873 1.00 94.31 190 PRO A CA 1
ATOM 1415 C C . PRO A 1 190 ? -10.561 7.347 12.831 1.00 94.31 190 PRO A C 1
ATOM 1417 O O . PRO A 1 190 ? -10.278 6.283 12.280 1.00 94.31 190 PRO A O 1
ATOM 1420 N N . GLU A 1 191 ? -11.642 8.053 12.488 1.00 93.62 191 GLU A N 1
ATOM 1421 C CA . GLU A 1 191 ? -12.591 7.687 11.433 1.00 93.62 191 GLU A CA 1
ATOM 1422 C C . GLU A 1 191 ? -11.971 7.632 10.021 1.00 93.62 191 GLU A C 1
ATOM 1424 O O . GLU A 1 191 ? -12.533 7.009 9.121 1.00 93.62 191 GLU A O 1
ATOM 1429 N N . TRP A 1 192 ? -10.790 8.225 9.805 1.00 95.56 192 TRP A N 1
ATOM 1430 C CA . TRP A 1 192 ? -10.056 8.129 8.533 1.00 95.56 192 TRP A CA 1
ATOM 1431 C C . TRP A 1 192 ? -9.325 6.794 8.349 1.00 95.56 192 TRP A C 1
ATOM 1433 O O . TRP A 1 192 ? -8.781 6.527 7.274 1.00 95.56 192 TRP A O 1
ATOM 1443 N N . LEU A 1 193 ? -9.296 5.950 9.383 1.00 95.88 193 LEU A N 1
ATOM 1444 C CA . LEU A 1 193 ? -8.633 4.654 9.386 1.00 95.88 193 LEU A CA 1
ATOM 1445 C C . LEU A 1 193 ? -9.659 3.521 9.485 1.00 95.88 193 LEU A C 1
ATOM 1447 O O . LEU A 1 193 ? -9.980 3.056 10.573 1.00 95.88 193 LEU A O 1
ATOM 1451 N N . ALA A 1 194 ? -10.106 2.975 8.351 1.00 94.06 194 ALA A N 1
ATOM 1452 C CA . ALA A 1 194 ? -11.057 1.855 8.327 1.00 94.06 194 ALA A CA 1
ATOM 1453 C C . ALA A 1 194 ? -10.566 0.592 9.065 1.00 94.06 194 ALA A C 1
ATOM 1455 O O . ALA A 1 194 ? -11.358 -0.287 9.406 1.00 94.06 194 ALA A O 1
ATOM 1456 N N . THR A 1 195 ? -9.254 0.458 9.282 1.00 92.50 195 THR A N 1
ATOM 1457 C CA . THR A 1 195 ? -8.675 -0.670 10.032 1.00 92.50 195 THR A CA 1
ATOM 1458 C C . THR A 1 195 ? -8.485 -0.398 11.527 1.00 92.50 195 THR A C 1
ATOM 1460 O O . THR A 1 195 ? -8.115 -1.320 12.262 1.00 92.50 195 THR A O 1
ATOM 1463 N N . TRP A 1 196 ? -8.744 0.832 11.973 1.00 92.38 196 TRP A N 1
ATOM 1464 C CA . TRP A 1 196 ? -8.745 1.237 13.374 1.00 92.38 196 TRP A CA 1
ATOM 1465 C C . TRP A 1 196 ? -10.102 0.948 14.035 1.00 92.38 196 TRP A C 1
ATOM 1467 O O . TRP A 1 196 ? -11.136 0.851 13.378 1.00 92.38 196 TRP A O 1
ATOM 1477 N N . SER A 1 197 ? -10.098 0.752 15.354 1.00 89.94 197 SER A N 1
ATOM 1478 C CA . SER A 1 197 ? -11.314 0.568 16.147 1.00 89.94 197 SER A CA 1
ATOM 1479 C C . SER A 1 197 ? -11.040 0.941 17.598 1.00 89.94 197 SER A C 1
ATOM 1481 O O . SER A 1 197 ? -10.292 0.234 18.278 1.00 89.94 197 SER A O 1
ATOM 1483 N N . ASP A 1 198 ? -11.688 2.003 18.077 1.00 87.12 198 ASP A N 1
ATOM 1484 C CA . ASP A 1 198 ? -11.585 2.470 19.466 1.00 87.12 198 ASP A CA 1
ATOM 1485 C C . ASP A 1 198 ? -11.902 1.349 20.455 1.00 87.12 198 ASP A C 1
ATOM 1487 O O . ASP A 1 198 ? -11.091 1.027 21.313 1.00 87.12 198 ASP A O 1
ATOM 1491 N N . ALA A 1 199 ? -13.017 0.643 20.248 1.00 85.94 199 ALA A N 1
ATOM 1492 C CA . ALA A 1 199 ? -13.449 -0.463 21.105 1.00 85.94 199 ALA A CA 1
ATOM 1493 C C . ALA A 1 199 ? -12.437 -1.620 21.214 1.00 85.94 199 ALA A C 1
ATOM 1495 O O . ALA A 1 199 ? -12.541 -2.451 22.118 1.00 85.94 199 ALA A O 1
ATOM 1496 N N . ARG A 1 200 ? -11.506 -1.726 20.259 1.00 86.62 200 ARG A N 1
ATOM 1497 C CA . 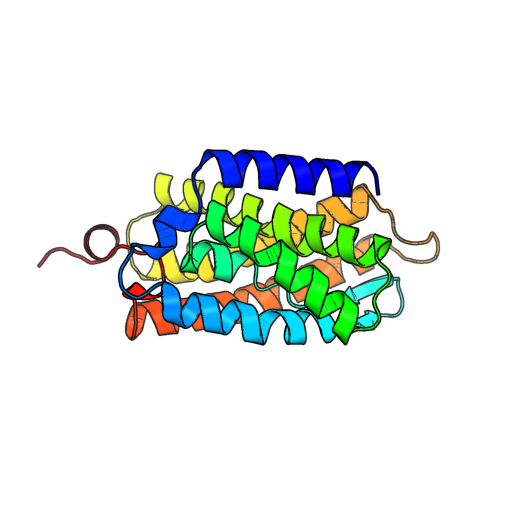ARG A 1 200 ? -10.444 -2.733 20.269 1.00 86.62 200 ARG A CA 1
ATOM 1498 C C . ARG A 1 200 ? -9.182 -2.208 20.932 1.00 86.62 200 ARG A C 1
ATOM 1500 O O . ARG A 1 200 ? -8.559 -2.964 21.661 1.00 86.62 200 ARG A O 1
ATOM 1507 N N . TYR A 1 201 ? -8.766 -0.993 20.591 1.00 88.38 201 TYR A N 1
ATOM 1508 C CA . TYR A 1 201 ? -7.431 -0.499 20.916 1.00 88.38 201 TYR A CA 1
ATOM 1509 C C . TYR A 1 201 ? -7.396 0.464 22.098 1.00 88.38 201 TYR A C 1
ATOM 1511 O O . TYR A 1 201 ? -6.313 0.665 22.632 1.00 88.38 201 TYR A O 1
ATOM 1519 N N . LEU A 1 202 ? -8.520 1.042 22.522 1.00 85.75 202 LEU A N 1
ATOM 1520 C CA . LEU A 1 202 ? -8.585 1.864 23.726 1.00 85.75 202 LEU A CA 1
ATOM 1521 C C . LEU A 1 202 ? -8.976 1.015 24.946 1.00 85.75 202 LEU A C 1
ATOM 1523 O O . LEU A 1 202 ? -9.783 0.087 24.814 1.00 85.75 202 LEU A O 1
ATOM 1527 N N . PRO A 1 203 ? -8.417 1.313 26.134 1.00 81.38 203 PRO A N 1
ATOM 1528 C CA . PRO A 1 203 ? -8.932 0.780 27.387 1.00 81.38 203 PRO A CA 1
ATOM 1529 C C . PRO A 1 203 ? -10.424 1.093 27.531 1.00 81.38 203 PRO A C 1
ATOM 1531 O O . PRO A 1 203 ? -10.896 2.131 27.073 1.00 81.38 203 PRO A O 1
ATOM 1534 N N . LYS A 1 204 ? -11.168 0.178 28.156 1.00 75.44 204 LYS A N 1
ATOM 1535 C CA . LYS A 1 204 ? -12.529 0.473 28.605 1.00 75.44 204 LYS A CA 1
ATOM 1536 C C . LYS A 1 204 ? -12.411 1.150 29.964 1.00 75.44 204 LYS A C 1
ATOM 1538 O O . LYS A 1 204 ? -11.805 0.552 30.853 1.00 75.44 204 LYS A O 1
ATOM 1543 N N . ASP A 1 205 ? -12.945 2.360 30.067 1.00 61.97 205 ASP A N 1
ATOM 1544 C CA . ASP A 1 205 ? -13.123 3.058 31.342 1.00 61.97 205 ASP A CA 1
ATOM 1545 C C . ASP A 1 205 ? -14.122 2.317 32.248 1.00 61.97 205 ASP A C 1
ATOM 1547 O O . ASP A 1 205 ? -15.085 1.711 31.709 1.00 61.97 205 ASP A O 1
#